Protein AF-A0A9E5THR1-F1 (afdb_monomer_lite)

Sequence (327 aa):
MTSGEVQVEAHRPGDSAEHRPVVKRQPVLLEEDQRAPQLGRFAASRIYQADPVARFLFETLKLSPLTLALATIAWSLLYLFILPSVLACLRSSGAFLGSLDDWHAQVLLLMLFPITCAFYLWQPKAIASVYDAILAGRMSPDVGRLYRRGLWWHLSLLFGLAIIVFDVPKMVAGYGSWWMAHNWLTIAGREASLSLAFYMVSMMAWRQLVATSEWRRLLETSSTRAAVRSVTRYGLSFCFLLALFGLRLSIEGIELPRRSGAFTPDYFVKIGLYVALSLTCFFAPLYGVWRDGTRVSYDWLATLLQLAGIVALPLLGFVLLRVALGM

Radius of gyration: 28.91 Å; chains: 1; bounding box: 57×48×111 Å

pLDDT: mean 79.11, std 16.77, range [40.31, 98.19]

Foldseek 3Di:
DDDDDDDDDDDDDDDDPPPDPPPPPPPPPVVLVVLLVVQLVVQLVLLQVLAPVLVCCCVVVVDALVNQLVVQLVLLCCLLAVVCVVVVQQPADDLAHRSVNPVLSVCCRNPLLSLLSSCLNCVSSLLSVLVCQLCVSDDDPCSSVLSNPNVQLVVLLVQLVVCLVVVVVCLQPARPRYSCNSDPVSVCSVSNSSSVSSSSVSSSLSVLLSSLVVLLVSCLPGPDPSSVVSLVVSLVSVLVSLLSLLVSLLVCVVVCCVRVVDDDPVSVVSVVVSVVSLCSSLVSNCVSVVVVPPCPDPVVVVVSVVSSCSSCVSVCVRVVVCVVVVD

Structure (mmCIF, N/CA/C/O backbone):
data_AF-A0A9E5THR1-F1
#
_entry.id   AF-A0A9E5THR1-F1
#
loop_
_atom_site.group_PDB
_atom_site.id
_atom_site.type_symbol
_atom_site.label_atom_id
_atom_site.label_alt_id
_atom_site.label_comp_id
_atom_site.label_asym_id
_atom_site.label_entity_id
_atom_site.label_seq_id
_atom_site.pdbx_PDB_ins_code
_atom_site.Cartn_x
_atom_site.Cartn_y
_atom_site.Cartn_z
_atom_site.occupancy
_atom_site.B_iso_or_equiv
_atom_site.auth_seq_id
_atom_site.auth_comp_id
_atom_site.auth_asym_id
_atom_site.auth_atom_id
_atom_site.pdbx_PDB_model_num
ATOM 1 N N . MET A 1 1 ? -12.121 -29.280 81.964 1.00 41.81 1 MET A N 1
ATOM 2 C CA . MET A 1 1 ? -10.951 -28.466 81.569 1.00 41.81 1 MET A CA 1
ATOM 3 C C . MET A 1 1 ? -11.227 -27.993 80.151 1.00 41.81 1 MET A C 1
ATOM 5 O O . MET A 1 1 ? -11.288 -28.844 79.285 1.00 41.81 1 MET A O 1
ATOM 9 N N . THR A 1 2 ? -11.565 -26.751 79.834 1.00 40.66 2 THR A N 1
ATOM 10 C CA . THR A 1 2 ? -11.541 -25.456 80.527 1.00 40.66 2 THR A CA 1
ATOM 11 C C . THR A 1 2 ? -12.757 -24.659 80.031 1.00 40.66 2 THR A C 1
ATOM 13 O O . THR A 1 2 ? -13.000 -24.598 78.829 1.00 40.66 2 THR A O 1
ATOM 16 N N . SER A 1 3 ? -13.532 -24.102 80.966 1.00 40.31 3 SER A N 1
ATOM 17 C CA . SER A 1 3 ? -14.633 -23.166 80.706 1.00 40.31 3 SER A CA 1
ATOM 18 C C . SER A 1 3 ? -14.094 -21.841 80.169 1.00 40.31 3 SER A C 1
ATOM 20 O O . SER A 1 3 ? -13.121 -21.322 80.709 1.00 40.31 3 SER A O 1
ATOM 22 N N . GLY A 1 4 ? -14.746 -21.280 79.151 1.00 46.75 4 GLY A N 1
ATOM 23 C CA . GLY A 1 4 ? -14.604 -19.875 78.773 1.00 46.75 4 GLY A CA 1
ATOM 24 C C . GLY A 1 4 ? -15.868 -19.130 79.182 1.00 46.75 4 GLY A C 1
ATOM 25 O O . GLY A 1 4 ? -16.910 -19.308 78.555 1.00 46.75 4 GLY A O 1
ATOM 26 N N . GLU A 1 5 ? -15.785 -18.369 80.271 1.00 47.41 5 GLU A N 1
ATOM 27 C CA . GLU A 1 5 ? -16.858 -17.507 80.764 1.00 47.41 5 GLU A CA 1
ATOM 28 C C . GLU A 1 5 ? -17.135 -16.351 79.801 1.00 47.41 5 GLU A C 1
ATOM 30 O O . GLU A 1 5 ? -16.233 -15.696 79.280 1.00 47.41 5 GLU A O 1
ATOM 35 N N . VAL A 1 6 ? -18.426 -16.100 79.603 1.00 50.66 6 VAL A N 1
ATOM 36 C CA . VAL A 1 6 ? -18.977 -14.941 78.911 1.00 50.66 6 VAL A CA 1
ATOM 37 C C . VAL A 1 6 ? -19.010 -13.779 79.904 1.00 50.66 6 VAL A C 1
ATOM 39 O O . VAL A 1 6 ? -19.783 -13.813 80.859 1.00 50.66 6 VAL A O 1
ATOM 42 N N . GLN A 1 7 ? -18.208 -12.738 79.675 1.00 49.44 7 GLN A N 1
ATOM 43 C CA . GLN A 1 7 ? -18.384 -11.444 80.337 1.00 49.44 7 GLN A CA 1
ATOM 44 C C . GLN A 1 7 ? -19.269 -10.546 79.471 1.00 49.44 7 GLN A C 1
ATOM 46 O O . GLN A 1 7 ? -18.869 -10.088 78.403 1.00 49.44 7 GLN A O 1
ATOM 51 N N . VAL A 1 8 ? -20.495 -10.313 79.944 1.00 52.34 8 VAL A N 1
ATOM 52 C CA . VAL A 1 8 ? -21.386 -9.259 79.452 1.00 52.34 8 VAL A CA 1
ATOM 53 C C . VAL A 1 8 ? -21.115 -8.016 80.289 1.00 52.34 8 VAL A C 1
ATOM 55 O O . VAL A 1 8 ? -21.492 -7.955 81.459 1.00 52.34 8 VAL A O 1
ATOM 58 N N . GLU A 1 9 ? -20.451 -7.030 79.696 1.00 44.84 9 GLU A N 1
ATOM 59 C CA . GLU A 1 9 ? -20.230 -5.731 80.319 1.00 44.84 9 GLU A CA 1
ATOM 60 C C . GLU A 1 9 ? -21.383 -4.791 79.945 1.00 44.84 9 GLU A C 1
ATOM 62 O O . GLU A 1 9 ? -21.567 -4.405 78.790 1.00 44.84 9 GLU A O 1
ATOM 67 N N . ALA A 1 10 ? -22.210 -4.465 80.938 1.00 60.53 10 ALA A N 1
ATOM 68 C CA . ALA A 1 10 ? -23.250 -3.457 80.827 1.00 60.53 10 ALA A CA 1
ATOM 69 C C . ALA A 1 10 ? -22.646 -2.070 81.093 1.00 60.53 10 ALA A C 1
ATOM 71 O O . ALA A 1 10 ? -22.184 -1.795 82.206 1.00 60.53 10 ALA A O 1
ATOM 72 N N . HIS A 1 11 ? -22.704 -1.165 80.110 1.00 45.84 11 HIS A N 1
ATOM 73 C CA . HIS A 1 11 ? -22.490 0.257 80.374 1.00 45.84 11 HIS A CA 1
ATOM 74 C C . HIS A 1 11 ? -23.466 1.195 79.655 1.00 45.84 11 HIS A C 1
ATOM 76 O O . HIS A 1 11 ? -24.015 0.897 78.599 1.00 45.84 11 HIS A O 1
ATOM 82 N N . ARG A 1 12 ? -23.718 2.294 80.370 1.00 46.16 12 ARG A N 1
ATOM 83 C CA . ARG A 1 12 ? -24.865 3.213 80.376 1.00 46.16 12 ARG A CA 1
ATOM 84 C C . ARG A 1 12 ? -25.108 4.022 79.092 1.00 46.16 12 ARG A C 1
ATOM 86 O O . ARG A 1 12 ? -24.177 4.241 78.322 1.00 46.16 12 ARG A O 1
ATOM 93 N N . PRO A 1 13 ? -26.332 4.576 78.943 1.00 55.53 13 PRO A N 1
ATOM 94 C CA . PRO A 1 13 ? -26.641 5.574 77.934 1.00 55.53 13 PRO A CA 1
ATOM 95 C C . PRO A 1 13 ? -26.055 6.923 78.365 1.00 55.53 13 PRO A C 1
ATOM 97 O O . PRO A 1 13 ? -26.314 7.405 79.469 1.00 55.53 13 PRO A O 1
ATOM 100 N N . GLY A 1 14 ? -25.252 7.520 77.496 1.00 46.62 14 GLY A N 1
ATOM 101 C CA . GLY A 1 14 ? -24.726 8.865 77.664 1.00 46.62 14 GLY A CA 1
ATOM 102 C C . GLY A 1 14 ? -24.566 9.493 76.293 1.00 46.62 14 GLY A C 1
ATOM 103 O O . GLY A 1 14 ? -23.858 8.948 75.448 1.00 46.62 14 GLY A O 1
ATOM 104 N N . ASP A 1 15 ? -25.274 10.600 76.085 1.00 56.34 15 ASP A N 1
ATOM 105 C CA . ASP A 1 15 ? -25.228 11.461 74.909 1.00 56.34 15 ASP A CA 1
ATOM 106 C C . ASP A 1 15 ? -23.829 11.538 74.294 1.00 56.34 15 ASP A C 1
ATOM 108 O O . ASP A 1 15 ? -22.861 11.951 74.931 1.00 56.34 15 ASP A O 1
ATOM 112 N N . SER A 1 16 ? -23.713 11.135 73.034 1.00 44.91 16 SER A N 1
ATOM 113 C CA . SER A 1 16 ? -22.496 11.309 72.253 1.00 44.91 16 SER A CA 1
ATOM 114 C C . SER A 1 16 ? -22.894 11.615 70.822 1.00 44.91 16 SER A C 1
ATOM 116 O O . SER A 1 16 ? -23.496 10.795 70.130 1.00 44.91 16 SER A O 1
ATOM 118 N N . ALA A 1 17 ? -22.586 12.848 70.426 1.00 53.03 17 ALA A N 1
ATOM 119 C CA . ALA A 1 17 ? -22.749 13.382 69.090 1.00 53.03 17 ALA A CA 1
ATOM 120 C C . ALA A 1 17 ? -22.335 12.360 68.023 1.00 53.03 17 ALA A C 1
ATOM 122 O O . ALA A 1 17 ? -21.281 11.731 68.121 1.00 53.03 17 ALA A O 1
ATOM 123 N N . GLU A 1 18 ? -23.182 12.229 67.004 1.00 45.97 18 GLU A N 1
ATOM 124 C CA . GLU A 1 18 ? -23.050 11.340 65.853 1.00 45.97 18 GLU A CA 1
ATOM 125 C C . GLU A 1 18 ? -21.769 11.673 65.059 1.00 45.97 18 GLU A C 1
ATOM 127 O O . GLU A 1 18 ? -21.782 12.356 64.036 1.00 45.97 18 GLU A O 1
ATOM 132 N N . HIS A 1 19 ? -20.617 11.210 65.545 1.00 51.75 19 HIS A N 1
ATOM 133 C CA . HIS A 1 19 ? -19.344 11.277 64.841 1.00 51.75 19 HIS A CA 1
ATOM 134 C C . HIS A 1 19 ? -19.334 10.154 63.804 1.00 51.75 19 HIS A C 1
ATOM 136 O O . HIS A 1 19 ? -18.755 9.085 64.000 1.00 51.75 19 HIS A O 1
ATOM 142 N N . ARG A 1 20 ? -20.040 10.376 62.687 1.00 45.56 20 ARG A N 1
ATOM 143 C CA . ARG A 1 20 ? -19.921 9.505 61.516 1.00 45.56 20 ARG A CA 1
ATOM 144 C C . ARG A 1 20 ? -18.453 9.498 61.095 1.00 45.56 20 ARG A C 1
ATOM 146 O O . ARG A 1 20 ? -17.923 10.569 60.790 1.00 45.56 20 ARG A O 1
ATOM 153 N N . PRO A 1 21 ? -17.786 8.333 61.040 1.00 45.53 21 PRO A N 1
ATOM 154 C CA . PRO A 1 21 ? -16.450 8.265 60.489 1.00 45.53 21 PRO A CA 1
ATOM 155 C C . PRO A 1 21 ? -16.534 8.741 59.040 1.00 45.53 21 PRO A C 1
ATOM 157 O O . PRO A 1 21 ? -17.161 8.107 58.189 1.00 45.53 21 PRO A O 1
ATOM 160 N N . VAL A 1 22 ? -15.918 9.890 58.761 1.00 53.16 22 VAL A N 1
ATOM 161 C CA . VAL A 1 22 ? -15.629 10.325 57.398 1.00 53.16 22 VAL A CA 1
ATOM 162 C C . VAL A 1 22 ? -14.611 9.328 56.867 1.00 53.16 22 VAL A C 1
ATOM 164 O O . VAL A 1 22 ? -13.401 9.511 56.988 1.00 53.16 22 VAL A O 1
ATOM 167 N N . VAL A 1 23 ? -15.109 8.222 56.314 1.00 51.94 23 VAL A N 1
ATOM 168 C CA . VAL A 1 23 ? -14.324 7.330 55.474 1.00 51.94 23 VAL A CA 1
ATOM 169 C C . VAL A 1 23 ? -13.889 8.195 54.302 1.00 51.94 23 VAL A C 1
ATOM 171 O O . VAL A 1 23 ? -14.657 8.432 53.368 1.00 51.94 23 VAL A O 1
ATOM 174 N N . LYS A 1 24 ? -12.670 8.737 54.388 1.00 44.22 24 LYS A N 1
ATOM 175 C CA . LYS A 1 24 ? -11.977 9.345 53.257 1.00 44.22 24 LYS A CA 1
ATOM 176 C C . LYS A 1 24 ? -11.916 8.264 52.186 1.00 44.22 24 LYS A C 1
ATOM 178 O O . LYS A 1 24 ? -11.030 7.415 52.213 1.00 44.22 24 LYS A O 1
ATOM 183 N N . ARG A 1 25 ? -12.887 8.267 51.268 1.00 49.75 25 ARG A N 1
ATOM 184 C CA . ARG A 1 25 ? -12.791 7.544 50.005 1.00 49.75 25 ARG A CA 1
ATOM 185 C C . ARG A 1 25 ? -11.555 8.109 49.326 1.00 49.75 25 ARG A C 1
ATOM 187 O O . ARG A 1 25 ? -11.602 9.202 48.768 1.00 49.75 25 ARG A O 1
ATOM 194 N N . GLN A 1 26 ? -10.434 7.405 49.461 1.00 46.94 26 GLN A N 1
ATOM 195 C CA . GLN A 1 26 ? -9.281 7.646 48.614 1.00 46.94 26 GLN A CA 1
ATOM 196 C C . GLN A 1 26 ? -9.796 7.594 47.173 1.00 46.94 26 GLN A C 1
ATOM 198 O O . GLN A 1 26 ? -10.477 6.628 46.815 1.00 46.94 26 GLN A O 1
ATOM 203 N N . PRO A 1 27 ? -9.574 8.643 46.371 1.00 50.41 27 PRO A N 1
ATOM 204 C CA . PRO A 1 27 ? -10.020 8.642 44.995 1.00 50.41 27 PRO A CA 1
ATOM 205 C C . PRO A 1 27 ? -9.296 7.505 44.268 1.00 50.41 27 PRO A C 1
ATOM 207 O O . PRO A 1 27 ? -8.095 7.579 44.020 1.00 50.41 27 PRO A O 1
ATOM 210 N N . VAL A 1 28 ? -10.042 6.454 43.917 1.00 55.09 28 VAL A N 1
ATOM 211 C CA . VAL A 1 28 ? -9.631 5.329 43.052 1.00 55.09 28 VAL A CA 1
ATOM 212 C C . VAL A 1 28 ? -9.505 5.818 41.595 1.00 55.09 28 VAL A C 1
ATOM 214 O O . VAL A 1 28 ? -9.981 5.195 40.661 1.00 55.09 28 VAL A O 1
ATOM 217 N N . LEU A 1 29 ? -8.919 6.999 41.394 1.00 50.81 29 LEU A N 1
ATOM 218 C CA . LEU A 1 29 ? -8.757 7.654 40.094 1.00 50.81 29 LEU A CA 1
ATOM 219 C C . LEU A 1 29 ? -7.328 7.526 39.551 1.00 50.81 29 LEU A C 1
ATOM 221 O O . LEU A 1 29 ? -7.088 7.866 38.401 1.00 50.81 29 LEU A O 1
ATOM 225 N N . LEU A 1 30 ? -6.377 7.016 40.345 1.00 48.62 30 LEU A N 1
ATOM 226 C CA . LEU A 1 30 ? -4.970 6.905 39.934 1.00 48.62 30 LEU A CA 1
ATOM 227 C C . LEU A 1 30 ? -4.589 5.552 39.307 1.00 48.62 30 LEU A C 1
ATOM 229 O O . LEU A 1 30 ? -3.578 5.482 38.614 1.00 48.62 30 LEU A O 1
ATOM 233 N N . GLU A 1 31 ? -5.380 4.487 39.483 1.00 52.16 31 GLU A N 1
ATOM 234 C CA . GLU A 1 31 ? -5.102 3.191 38.831 1.00 52.16 31 GLU A CA 1
ATOM 235 C C . GLU A 1 31 ? -5.690 3.070 37.416 1.00 52.16 31 GLU A C 1
ATOM 237 O O . GLU A 1 31 ? -5.206 2.268 36.614 1.00 52.16 31 GLU A O 1
ATOM 242 N N . GLU A 1 32 ? -6.724 3.846 37.084 1.00 51.22 32 GLU A N 1
ATOM 243 C CA . GLU A 1 32 ? -7.418 3.727 35.796 1.00 51.22 32 GLU A CA 1
ATOM 244 C C . GLU A 1 32 ? -6.567 4.288 34.638 1.00 51.22 32 GLU A C 1
ATOM 246 O O . GLU A 1 32 ? -6.516 3.700 33.554 1.00 51.22 32 GLU A O 1
ATOM 251 N N . ASP A 1 33 ? -5.784 5.338 34.905 1.00 51.66 33 ASP A N 1
ATOM 252 C CA . ASP A 1 33 ? -4.951 6.020 33.904 1.00 51.66 33 ASP A CA 1
ATOM 253 C C . ASP A 1 33 ? -3.697 5.207 33.503 1.00 51.66 33 ASP A C 1
ATOM 255 O O . ASP A 1 33 ? -3.196 5.305 32.383 1.00 51.66 33 ASP A O 1
ATOM 259 N N . GLN A 1 34 ? -3.215 4.305 34.372 1.00 54.19 34 GLN A N 1
ATOM 260 C CA . GLN A 1 34 ? -2.078 3.422 34.056 1.00 54.19 34 GLN A CA 1
ATOM 261 C C . GLN A 1 34 ? -2.473 2.140 33.302 1.00 54.19 34 GLN A C 1
ATOM 263 O O . GLN A 1 34 ? -1.624 1.533 32.640 1.00 54.19 34 GLN A O 1
ATOM 268 N N . ARG A 1 35 ? -3.746 1.720 33.355 1.00 56.03 35 ARG A N 1
ATOM 269 C CA . ARG A 1 35 ? -4.229 0.500 32.675 1.00 56.03 35 ARG A CA 1
ATOM 270 C C . ARG A 1 35 ? -4.558 0.733 31.200 1.00 56.03 35 ARG A C 1
ATOM 272 O O . ARG A 1 35 ? -4.256 -0.127 30.372 1.00 56.03 35 ARG A O 1
ATOM 279 N N . ALA A 1 36 ? -5.090 1.903 30.846 1.00 54.75 36 ALA A N 1
ATOM 280 C CA . ALA A 1 36 ? -5.416 2.268 29.465 1.00 54.75 36 ALA A CA 1
ATOM 281 C C . ALA A 1 36 ? -4.246 2.109 28.455 1.00 54.75 36 ALA A C 1
ATOM 283 O O . ALA A 1 36 ? -4.451 1.481 27.413 1.00 54.75 36 ALA A O 1
ATOM 284 N N . PRO A 1 37 ? -3.001 2.560 28.731 1.00 56.69 37 PRO A N 1
ATOM 285 C CA . PRO A 1 37 ? -1.892 2.416 27.780 1.00 56.69 37 PRO A CA 1
ATOM 286 C C . PRO A 1 37 ? -1.416 0.968 27.568 1.00 56.69 37 PRO A C 1
ATOM 288 O O . PRO A 1 37 ? -0.709 0.692 26.594 1.00 56.69 37 PRO A O 1
ATOM 291 N N . GLN A 1 38 ? -1.779 0.028 28.446 1.00 62.47 38 GLN A N 1
ATOM 292 C CA . GLN A 1 38 ? -1.384 -1.378 28.314 1.00 62.47 38 GLN A CA 1
ATOM 293 C C . GLN A 1 38 ? -2.290 -2.152 27.344 1.00 62.47 38 GLN A C 1
ATOM 295 O O . GLN A 1 38 ? -1.829 -3.076 26.670 1.00 62.47 38 GLN A O 1
ATOM 300 N N . LEU A 1 39 ? -3.553 -1.741 27.205 1.00 63.03 39 LEU A N 1
ATOM 301 C CA . LEU A 1 39 ? -4.553 -2.448 26.401 1.00 63.03 39 LEU A CA 1
ATOM 302 C C . LEU A 1 39 ? -4.349 -2.265 24.895 1.00 63.03 39 LEU A C 1
ATOM 304 O O . LEU A 1 39 ? -4.309 -3.257 24.160 1.00 63.03 39 LEU A O 1
ATOM 308 N N . GLY A 1 40 ? -4.074 -1.038 24.451 1.00 65.44 40 GLY A N 1
ATOM 309 C CA . GLY A 1 40 ? -3.749 -0.760 23.050 1.00 65.44 40 GLY A CA 1
ATOM 310 C C . GLY A 1 40 ? -2.499 -1.481 22.567 1.00 65.44 40 GLY A C 1
ATOM 311 O O . GLY A 1 40 ? -2.447 -2.000 21.449 1.00 65.44 40 GLY A O 1
ATOM 312 N N . ARG A 1 41 ? -1.490 -1.596 23.440 1.00 73.19 41 ARG A N 1
ATOM 313 C CA . ARG A 1 41 ? -0.264 -2.354 23.148 1.00 73.19 41 ARG A CA 1
ATOM 314 C C . ARG A 1 41 ? -0.556 -3.837 22.949 1.00 73.19 41 ARG A C 1
ATOM 316 O O . ARG A 1 41 ? 0.009 -4.451 22.044 1.00 73.19 41 ARG A O 1
ATOM 323 N N . PHE A 1 42 ? -1.458 -4.399 23.748 1.00 76.12 42 PHE A N 1
ATOM 324 C CA . PHE A 1 42 ? -1.852 -5.796 23.632 1.00 76.12 42 PHE A CA 1
ATOM 325 C C . PHE A 1 42 ? -2.631 -6.079 22.342 1.00 76.12 42 PHE A C 1
ATOM 327 O O . PHE A 1 42 ? -2.322 -7.040 21.633 1.00 76.12 42 PHE A O 1
ATOM 334 N N . ALA A 1 43 ? -3.605 -5.230 21.999 1.00 78.12 43 ALA A N 1
ATOM 335 C CA . ALA A 1 43 ? -4.361 -5.358 20.755 1.00 78.12 43 ALA A CA 1
ATOM 336 C C . ALA A 1 43 ? -3.446 -5.227 19.525 1.00 78.12 43 ALA A C 1
ATOM 338 O O . ALA A 1 43 ? -3.480 -6.086 18.642 1.00 78.12 43 ALA A O 1
ATOM 339 N N . ALA A 1 44 ? -2.560 -4.224 19.507 1.00 84.31 44 ALA A N 1
ATOM 340 C CA . ALA A 1 44 ? -1.592 -4.039 18.429 1.00 84.31 44 ALA A CA 1
ATOM 341 C C . ALA A 1 44 ? -0.665 -5.256 18.278 1.00 84.31 44 ALA A C 1
ATOM 343 O O . ALA A 1 44 ? -0.491 -5.755 17.168 1.00 84.31 44 ALA A O 1
ATOM 344 N N . SER A 1 45 ? -0.118 -5.776 19.385 1.00 86.62 45 SER A N 1
ATOM 345 C CA . SER A 1 45 ? 0.740 -6.970 19.374 1.00 86.62 45 SER A CA 1
ATOM 346 C C . SER A 1 45 ? 0.028 -8.180 18.766 1.00 86.62 45 SER A C 1
ATOM 348 O O . SER A 1 45 ? 0.595 -8.859 17.913 1.00 86.62 45 SER A O 1
ATOM 350 N N . ARG A 1 46 ? -1.248 -8.413 19.101 1.00 86.12 46 ARG A N 1
ATOM 351 C CA . ARG A 1 46 ? -2.019 -9.511 18.496 1.00 86.12 46 ARG A CA 1
ATOM 352 C C . ARG A 1 46 ? -2.249 -9.332 16.994 1.00 86.12 46 ARG A C 1
ATOM 354 O O . ARG A 1 46 ? -2.199 -10.321 16.267 1.00 86.12 46 ARG A O 1
ATOM 361 N N . ILE A 1 47 ? -2.478 -8.104 16.526 1.00 89.38 47 ILE A N 1
ATOM 362 C CA . ILE A 1 47 ? -2.624 -7.817 15.089 1.00 89.38 47 ILE A CA 1
ATOM 363 C C . ILE A 1 47 ? -1.289 -8.034 14.355 1.00 89.38 47 ILE A C 1
ATOM 365 O O . ILE A 1 47 ? -1.295 -8.577 13.251 1.00 89.38 47 ILE A O 1
ATOM 369 N N . TYR A 1 48 ? -0.147 -7.680 14.961 1.00 90.19 48 TYR A N 1
ATOM 370 C CA . TYR A 1 48 ? 1.177 -8.001 14.407 1.00 90.19 48 TYR A CA 1
ATOM 371 C C . TYR A 1 48 ? 1.429 -9.510 14.355 1.00 90.19 48 TYR A C 1
ATOM 373 O O . TYR A 1 48 ? 1.880 -10.011 13.334 1.00 90.19 48 TYR A O 1
ATOM 381 N N . GLN A 1 49 ? 1.093 -10.255 15.411 1.00 88.44 49 GLN A N 1
ATOM 382 C CA . GLN A 1 49 ? 1.321 -11.705 15.478 1.00 88.44 49 GLN A CA 1
ATOM 383 C C . GLN A 1 49 ? 0.560 -12.511 14.419 1.00 88.44 49 GLN A C 1
ATOM 385 O O . GLN A 1 49 ? 0.967 -13.625 14.096 1.00 88.44 49 GLN A O 1
ATOM 390 N N . ALA A 1 50 ? -0.543 -11.976 13.893 1.00 89.56 50 ALA A N 1
ATOM 391 C CA . ALA A 1 50 ? -1.310 -12.603 12.820 1.00 89.56 50 ALA A CA 1
ATOM 392 C C . ALA A 1 50 ? -0.606 -12.569 11.451 1.00 89.56 50 ALA A C 1
ATOM 394 O O . ALA A 1 50 ? -1.014 -13.281 10.533 1.00 89.56 50 ALA A O 1
ATOM 395 N N . ASP A 1 51 ? 0.427 -11.740 11.310 1.00 94.19 51 ASP A N 1
ATOM 396 C CA . ASP A 1 51 ? 1.140 -11.490 10.067 1.00 94.19 51 ASP A CA 1
ATOM 397 C C . ASP A 1 51 ? 2.635 -11.788 10.263 1.00 94.19 51 ASP A C 1
ATOM 399 O O . ASP A 1 51 ? 3.323 -11.045 10.968 1.00 94.19 51 ASP A O 1
ATOM 403 N N . PRO A 1 52 ? 3.169 -12.861 9.656 1.00 94.75 52 PRO A N 1
ATOM 404 C CA . PRO A 1 52 ? 4.556 -13.255 9.869 1.00 94.75 52 PRO A CA 1
ATOM 405 C C . PRO A 1 52 ? 5.553 -12.188 9.403 1.00 94.75 52 PRO A C 1
ATOM 407 O O . PRO A 1 52 ? 6.586 -12.016 10.050 1.00 94.75 52 PRO A O 1
ATOM 410 N N . VAL A 1 53 ? 5.244 -11.445 8.334 1.00 96.25 53 VAL A N 1
ATOM 411 C CA . VAL A 1 53 ? 6.122 -10.398 7.801 1.00 96.25 53 VAL A CA 1
ATOM 412 C C . VAL A 1 53 ? 6.087 -9.188 8.723 1.00 96.25 53 VAL A C 1
ATOM 414 O O . VAL A 1 53 ? 7.138 -8.708 9.137 1.00 96.25 53 VAL A O 1
ATOM 417 N N . ALA A 1 54 ? 4.903 -8.708 9.111 1.00 95.69 54 ALA A N 1
ATOM 418 C CA . ALA A 1 54 ? 4.806 -7.578 10.037 1.00 95.69 54 ALA A CA 1
ATOM 419 C C . ALA A 1 54 ? 5.435 -7.913 11.399 1.00 95.69 54 ALA A C 1
ATOM 421 O O . ALA A 1 54 ? 6.140 -7.078 11.963 1.00 95.69 54 ALA A O 1
ATOM 422 N N . ARG A 1 55 ? 5.235 -9.142 11.896 1.00 94.94 55 ARG A N 1
ATOM 423 C CA . ARG A 1 55 ? 5.879 -9.649 13.113 1.00 94.94 55 ARG A CA 1
ATOM 424 C C . ARG A 1 55 ? 7.396 -9.630 12.988 1.00 94.94 55 ARG A C 1
ATOM 426 O O . ARG A 1 55 ? 8.059 -9.109 13.873 1.00 94.94 55 ARG A O 1
ATOM 433 N N . PHE A 1 56 ? 7.948 -10.149 11.894 1.00 96.94 56 PHE A N 1
ATOM 434 C CA . PHE A 1 56 ? 9.393 -10.146 11.665 1.00 96.94 56 PHE A CA 1
ATOM 435 C C . PHE A 1 56 ? 9.966 -8.719 11.630 1.00 96.94 56 PHE A C 1
ATOM 437 O O . PHE A 1 56 ? 10.926 -8.410 12.335 1.00 96.94 56 PHE A O 1
ATOM 444 N N . LEU A 1 57 ? 9.336 -7.812 10.877 1.00 96.56 57 LEU A N 1
ATOM 445 C CA . LEU A 1 57 ? 9.782 -6.418 10.779 1.00 96.56 57 LEU A CA 1
ATOM 446 C C . LEU A 1 57 ? 9.701 -5.684 12.130 1.00 96.56 57 LEU A C 1
ATOM 448 O O . LEU A 1 57 ? 10.585 -4.892 12.459 1.00 96.56 57 LEU A O 1
ATOM 452 N N . PHE A 1 58 ? 8.655 -5.943 12.917 1.00 94.50 58 PHE A N 1
ATOM 453 C CA . PHE A 1 58 ? 8.412 -5.247 14.179 1.00 94.50 58 PHE A CA 1
ATOM 454 C C . PHE A 1 58 ? 9.163 -5.849 15.374 1.00 94.50 58 PHE A C 1
ATOM 456 O O . PHE A 1 58 ? 9.752 -5.110 16.155 1.00 94.50 58 PHE A O 1
ATOM 463 N N . GLU A 1 59 ? 9.139 -7.169 15.548 1.00 93.88 59 GLU A N 1
ATOM 464 C CA . GLU A 1 59 ? 9.718 -7.842 16.718 1.00 93.88 59 GLU A CA 1
ATOM 465 C C . GLU A 1 59 ? 11.199 -8.170 16.509 1.00 93.88 59 GLU A C 1
ATOM 467 O O . GLU A 1 59 ? 12.009 -7.942 17.407 1.00 93.88 59 GLU A O 1
ATOM 472 N N . THR A 1 60 ? 11.568 -8.671 15.324 1.00 95.06 60 THR A N 1
ATOM 473 C CA . THR A 1 60 ? 12.947 -9.091 15.032 1.00 95.06 60 THR A CA 1
ATOM 474 C C . THR A 1 60 ? 13.811 -7.907 14.622 1.00 95.06 60 THR A C 1
ATOM 476 O O . THR A 1 60 ? 14.861 -7.679 15.217 1.00 95.06 60 THR A O 1
ATOM 479 N N . LEU A 1 61 ? 13.359 -7.121 13.640 1.00 96.31 61 LEU A N 1
ATOM 480 C CA . LEU A 1 61 ? 14.129 -5.979 13.136 1.00 96.31 61 LEU A CA 1
ATOM 481 C C . LEU A 1 61 ? 13.875 -4.677 13.908 1.00 96.31 61 LEU A C 1
ATOM 483 O O . LEU A 1 61 ? 14.591 -3.700 13.698 1.00 96.31 61 LEU A O 1
ATOM 487 N N . LYS A 1 62 ? 12.873 -4.649 14.800 1.00 96.12 62 LYS A N 1
ATOM 488 C CA . LYS A 1 62 ? 12.504 -3.471 15.610 1.00 96.12 62 LYS A CA 1
ATOM 489 C C . LYS A 1 62 ? 12.287 -2.208 14.775 1.00 96.12 62 LYS A C 1
ATOM 491 O O . LYS A 1 62 ? 12.545 -1.094 15.235 1.00 96.12 62 LYS A O 1
ATOM 496 N N . LEU A 1 63 ? 11.805 -2.368 13.543 1.00 96.94 63 LEU A N 1
ATOM 497 C CA . LEU A 1 63 ? 11.602 -1.240 12.648 1.00 96.94 63 LEU A CA 1
ATOM 498 C C . LEU A 1 63 ? 10.400 -0.416 13.109 1.00 96.94 63 LEU A C 1
ATOM 500 O O . LEU A 1 63 ? 9.340 -0.938 13.461 1.00 96.94 63 LEU A O 1
ATOM 504 N N . SER A 1 64 ? 10.564 0.903 13.081 1.00 96.94 64 SER A N 1
ATOM 505 C CA . SER A 1 64 ? 9.436 1.827 13.143 1.00 96.94 64 SER A CA 1
ATOM 506 C C . SER A 1 64 ? 8.863 2.044 11.733 1.00 96.94 64 SER A C 1
ATOM 508 O O . SER A 1 64 ? 9.585 1.838 10.754 1.00 96.94 64 SER A O 1
ATOM 510 N N . PRO A 1 65 ? 7.601 2.497 11.589 1.00 97.50 65 PRO A N 1
ATOM 511 C CA . PRO A 1 65 ? 7.038 2.853 10.284 1.00 97.50 65 PRO A CA 1
ATOM 512 C C . PRO A 1 65 ? 7.920 3.820 9.488 1.00 97.50 65 PRO A C 1
ATOM 514 O O . PRO A 1 65 ? 8.132 3.624 8.296 1.00 97.50 65 PRO A O 1
ATOM 517 N N . LEU A 1 66 ? 8.488 4.823 10.166 1.00 97.44 66 LEU A N 1
ATOM 518 C CA . LEU A 1 66 ? 9.389 5.796 9.554 1.00 97.44 66 LEU A CA 1
ATOM 519 C C . LEU A 1 66 ? 10.709 5.147 9.123 1.00 97.44 66 LEU A C 1
ATOM 521 O O . LEU A 1 66 ? 11.167 5.375 8.009 1.00 97.44 66 LEU A O 1
ATOM 525 N N . THR A 1 67 ? 11.306 4.311 9.976 1.00 97.81 67 THR A N 1
ATOM 526 C CA . THR A 1 67 ? 12.555 3.602 9.652 1.00 97.81 67 THR A CA 1
ATOM 527 C C . THR A 1 67 ? 12.370 2.681 8.450 1.00 97.81 67 THR A C 1
ATOM 529 O O . THR A 1 67 ? 13.230 2.645 7.576 1.00 97.81 67 THR A O 1
ATOM 532 N N . LEU A 1 68 ? 11.239 1.973 8.372 1.00 97.81 68 LEU A N 1
ATOM 533 C CA . LEU A 1 68 ? 10.914 1.132 7.225 1.00 97.81 68 LEU A CA 1
ATOM 534 C C . LEU A 1 68 ? 10.738 1.973 5.951 1.00 97.81 68 LEU A C 1
ATOM 536 O O . LEU A 1 68 ? 11.299 1.611 4.922 1.00 97.81 68 LEU A O 1
ATOM 540 N N . ALA A 1 69 ? 10.047 3.117 6.032 1.00 97.81 69 ALA A N 1
ATOM 541 C CA . ALA A 1 69 ? 9.915 4.052 4.912 1.00 97.81 69 ALA A CA 1
ATOM 542 C C . ALA A 1 69 ? 11.290 4.502 4.390 1.00 97.81 69 ALA A C 1
ATOM 544 O O . ALA A 1 69 ? 11.577 4.392 3.199 1.00 97.81 69 ALA A O 1
ATOM 545 N N . LEU A 1 70 ? 12.172 4.944 5.289 1.00 98.19 70 LEU A N 1
ATOM 546 C CA . LEU A 1 70 ? 13.524 5.386 4.944 1.00 98.19 70 LEU A CA 1
ATOM 547 C C . LEU A 1 70 ? 14.362 4.255 4.340 1.00 98.19 70 LEU A C 1
ATOM 549 O O . LEU A 1 70 ? 15.041 4.474 3.340 1.00 98.19 70 LEU A O 1
ATOM 553 N N . ALA A 1 71 ? 14.273 3.038 4.885 1.00 97.81 71 ALA A N 1
ATOM 554 C CA . ALA A 1 71 ? 14.948 1.869 4.326 1.00 97.81 71 ALA A CA 1
ATOM 555 C C . ALA A 1 71 ? 14.465 1.565 2.898 1.00 97.81 71 ALA A C 1
ATOM 557 O O . ALA A 1 71 ? 15.271 1.293 2.011 1.00 97.81 71 ALA A O 1
ATOM 558 N N . THR A 1 72 ? 13.160 1.675 2.644 1.00 97.62 72 THR A N 1
ATOM 559 C CA . THR A 1 72 ? 12.598 1.476 1.301 1.00 97.62 72 THR A CA 1
ATOM 560 C C . THR A 1 72 ? 12.917 2.616 0.336 1.00 97.62 72 THR A C 1
ATOM 562 O O . THR A 1 72 ? 13.089 2.354 -0.851 1.00 97.62 72 THR A O 1
ATOM 565 N N . ILE A 1 73 ? 13.071 3.858 0.814 1.00 98.12 73 ILE A N 1
ATOM 566 C CA . ILE A 1 73 ? 13.599 4.967 0.004 1.00 98.12 73 ILE A CA 1
ATOM 567 C C . ILE A 1 73 ? 15.049 4.673 -0.373 1.00 98.12 73 ILE A C 1
ATOM 569 O O . ILE A 1 73 ? 15.395 4.762 -1.545 1.00 98.12 73 ILE A O 1
ATOM 573 N N . ALA A 1 74 ? 15.885 4.264 0.584 1.00 98.06 74 ALA A N 1
ATOM 574 C CA . ALA A 1 74 ? 17.280 3.917 0.322 1.00 98.06 74 ALA A CA 1
ATOM 575 C C . ALA A 1 74 ? 17.403 2.779 -0.706 1.00 98.06 74 ALA A C 1
ATOM 577 O O . ALA A 1 74 ? 18.168 2.896 -1.662 1.00 98.06 74 ALA A O 1
ATOM 578 N N . TRP A 1 75 ? 16.594 1.723 -0.563 1.00 97.06 75 TRP A N 1
ATOM 579 C CA . TRP A 1 75 ? 16.480 0.658 -1.564 1.00 97.06 75 TRP A CA 1
ATOM 580 C C . TRP A 1 75 ? 16.079 1.203 -2.937 1.00 97.06 75 TRP A C 1
ATOM 582 O O . TRP A 1 75 ? 16.698 0.866 -3.941 1.00 97.06 75 TRP A O 1
ATOM 592 N N . SER A 1 76 ? 15.086 2.087 -2.985 1.00 96.94 76 SER A N 1
ATOM 593 C CA . SER A 1 76 ? 14.582 2.658 -4.234 1.00 96.94 76 SER A CA 1
ATOM 594 C C . SER A 1 76 ? 15.609 3.548 -4.924 1.00 96.94 76 SER A C 1
ATOM 596 O O . SER A 1 76 ? 15.744 3.477 -6.139 1.00 96.94 76 SER A O 1
ATOM 598 N N . LEU A 1 77 ? 16.388 4.329 -4.170 1.00 97.44 77 LEU A N 1
ATOM 599 C CA . LEU A 1 77 ? 17.501 5.115 -4.708 1.00 97.44 77 LEU A CA 1
ATOM 600 C C . LEU A 1 77 ? 18.587 4.211 -5.302 1.00 97.44 77 LEU A C 1
ATOM 602 O O . LEU A 1 77 ? 19.086 4.470 -6.399 1.00 97.44 77 LEU A O 1
ATOM 606 N N . LEU A 1 78 ? 18.927 3.130 -4.599 1.00 96.38 78 LEU A N 1
ATOM 607 C CA . LEU A 1 78 ? 19.889 2.146 -5.082 1.00 96.38 78 LEU A CA 1
ATOM 608 C C . LEU A 1 78 ? 19.390 1.467 -6.360 1.00 96.38 78 LEU A C 1
ATOM 610 O O . LEU A 1 78 ? 20.134 1.363 -7.332 1.00 96.38 78 LEU A O 1
ATOM 614 N N . TYR A 1 79 ? 18.126 1.057 -6.374 1.00 95.81 79 TYR A N 1
ATOM 615 C CA . TYR A 1 79 ? 17.518 0.342 -7.486 1.00 95.81 79 TYR A CA 1
ATOM 616 C C . TYR A 1 79 ? 17.283 1.229 -8.720 1.00 95.81 79 TYR A C 1
ATOM 618 O O . TYR A 1 79 ? 17.495 0.771 -9.836 1.00 95.81 79 TYR A O 1
ATOM 626 N N . LEU A 1 80 ? 16.881 2.492 -8.541 1.00 95.56 80 LEU A N 1
ATOM 627 C CA . LEU A 1 80 ? 16.596 3.422 -9.640 1.00 95.56 80 LEU A CA 1
ATOM 628 C C . LEU A 1 80 ? 17.839 4.121 -10.191 1.00 95.56 80 LEU A C 1
ATOM 630 O O . LEU A 1 80 ? 17.895 4.396 -11.385 1.00 95.56 80 LEU A O 1
ATOM 634 N N . PHE A 1 81 ? 18.819 4.459 -9.354 1.00 96.06 81 PHE A N 1
ATOM 635 C CA . PHE A 1 81 ? 19.916 5.331 -9.785 1.00 96.06 81 PHE A CA 1
ATOM 636 C C . PHE A 1 81 ? 21.262 4.620 -9.783 1.00 96.06 81 PHE A C 1
ATOM 638 O O . PHE A 1 81 ? 21.986 4.682 -10.773 1.00 96.06 81 PHE A O 1
ATOM 645 N N . ILE A 1 82 ? 21.599 3.913 -8.703 1.00 96.12 82 ILE A N 1
ATOM 646 C CA . ILE A 1 82 ? 22.924 3.292 -8.568 1.00 96.12 82 ILE A CA 1
ATOM 647 C C . ILE A 1 82 ? 23.039 2.086 -9.500 1.00 96.12 82 ILE A C 1
ATOM 649 O O . ILE A 1 82 ? 23.964 2.017 -10.308 1.00 96.12 82 ILE A O 1
ATOM 653 N N . LEU A 1 83 ? 22.083 1.160 -9.423 1.00 94.62 83 LEU A N 1
ATOM 654 C CA . LEU A 1 83 ? 22.112 -0.068 -10.208 1.00 94.62 83 LEU A CA 1
ATOM 655 C C . LEU A 1 83 ? 22.078 0.225 -11.725 1.00 94.62 83 LEU A C 1
ATOM 657 O O . LEU A 1 83 ? 22.967 -0.262 -12.424 1.00 94.62 83 LEU A O 1
ATOM 661 N N . PRO A 1 84 ? 21.186 1.089 -12.255 1.00 94.38 84 PRO A N 1
ATOM 662 C CA . PRO A 1 84 ? 21.174 1.411 -13.684 1.00 94.38 84 PRO A CA 1
ATOM 663 C C . PRO A 1 84 ? 22.392 2.224 -14.135 1.00 94.38 84 PRO A C 1
ATOM 665 O O . PRO A 1 84 ? 22.783 2.130 -15.295 1.00 94.38 84 PRO A O 1
ATOM 668 N N . SER A 1 85 ? 23.023 2.995 -13.239 1.00 95.06 85 SER A N 1
ATOM 669 C CA . SER A 1 85 ? 24.290 3.682 -13.530 1.00 95.06 85 SER A CA 1
ATOM 670 C C . SER A 1 85 ? 25.419 2.684 -13.795 1.00 95.06 85 SER A C 1
ATOM 672 O O . SER A 1 85 ? 26.090 2.772 -14.821 1.00 95.06 85 SER A O 1
ATOM 674 N N . VAL A 1 86 ? 25.572 1.679 -12.925 1.00 95.00 86 VAL A N 1
ATOM 675 C CA . VAL A 1 86 ? 26.592 0.622 -13.074 1.00 95.00 86 VAL A CA 1
ATOM 676 C C . VAL A 1 86 ? 26.369 -0.209 -14.341 1.00 95.00 86 VAL A C 1
ATOM 678 O O . VAL A 1 86 ? 27.323 -0.662 -14.965 1.00 95.00 86 VAL A O 1
ATOM 681 N N . LEU A 1 87 ? 25.112 -0.384 -14.740 1.00 92.31 87 LEU A N 1
ATOM 682 C CA . LEU A 1 87 ? 24.709 -1.192 -15.891 1.00 92.31 87 LEU A CA 1
ATOM 683 C C . LEU A 1 87 ? 24.561 -0.386 -17.193 1.00 92.31 87 LEU A C 1
ATOM 685 O O . LEU A 1 87 ? 24.032 -0.907 -18.170 1.00 92.31 87 LEU A O 1
ATOM 689 N N . ALA A 1 88 ? 24.981 0.884 -17.204 1.00 93.00 88 ALA A N 1
ATOM 690 C CA . ALA A 1 88 ? 24.878 1.784 -18.355 1.00 93.00 88 ALA A CA 1
ATOM 691 C C . ALA A 1 88 ? 23.452 1.934 -18.937 1.00 93.00 88 ALA A C 1
ATOM 693 O O . ALA A 1 88 ? 23.279 2.252 -20.111 1.00 93.00 88 ALA A O 1
ATOM 694 N N . CYS A 1 89 ? 22.422 1.766 -18.105 1.00 93.38 89 CYS A N 1
ATOM 695 C CA . CYS A 1 89 ? 21.008 1.908 -18.463 1.00 93.38 89 CYS A CA 1
ATOM 696 C C . CYS A 1 89 ? 20.290 3.023 -17.682 1.00 93.38 89 CYS A C 1
ATOM 698 O O . CYS A 1 89 ? 19.063 3.053 -17.565 1.00 93.38 89 CYS A O 1
ATOM 700 N N . LEU A 1 90 ? 21.063 3.978 -17.155 1.00 94.62 90 LEU A N 1
ATOM 701 C CA . LEU A 1 90 ? 20.542 5.132 -16.426 1.00 94.62 90 LEU A CA 1
ATOM 702 C C . LEU A 1 90 ? 19.782 6.116 -17.331 1.00 94.62 90 LEU A C 1
ATOM 704 O O . LEU A 1 90 ? 18.743 6.627 -16.926 1.00 94.62 90 LEU A O 1
ATOM 708 N N . ARG A 1 91 ? 20.287 6.379 -18.541 1.00 95.31 91 ARG A N 1
ATOM 709 C CA . ARG A 1 91 ? 19.669 7.271 -19.539 1.00 95.31 91 ARG A CA 1
ATOM 710 C C . ARG A 1 91 ? 19.135 6.467 -20.715 1.00 95.31 91 ARG A C 1
ATOM 712 O O . ARG A 1 91 ? 19.690 5.416 -21.031 1.00 95.31 91 ARG A O 1
ATOM 719 N N . SER A 1 92 ? 18.089 6.970 -21.361 1.00 93.19 92 SER A N 1
ATOM 720 C CA . SER A 1 92 ? 17.553 6.343 -22.569 1.00 93.19 92 SER A CA 1
ATOM 721 C C . SER A 1 92 ? 18.544 6.389 -23.729 1.00 93.19 92 SER A C 1
ATOM 723 O O . SER A 1 92 ? 19.300 7.352 -23.887 1.00 93.19 92 SER A O 1
ATOM 725 N N . SER A 1 93 ? 18.525 5.351 -24.563 1.00 91.19 93 SER A N 1
ATOM 726 C CA . SER A 1 93 ? 19.346 5.251 -25.771 1.00 91.19 93 SER A CA 1
ATOM 727 C C . SER A 1 93 ? 18.558 4.586 -26.907 1.00 91.19 93 SER A C 1
ATOM 729 O O . SER A 1 93 ? 18.185 3.416 -26.858 1.00 91.19 93 SER A O 1
ATOM 731 N N . GLY A 1 94 ? 18.261 5.351 -27.960 1.00 88.00 94 GLY A N 1
ATOM 732 C CA . GLY A 1 94 ? 17.425 4.869 -29.064 1.00 88.00 94 GLY A CA 1
ATOM 733 C C . GLY A 1 94 ? 16.029 4.455 -28.587 1.00 88.00 94 GLY A C 1
ATOM 734 O O . GLY A 1 94 ? 15.318 5.253 -27.985 1.00 88.00 94 GLY A O 1
ATOM 735 N N . ALA A 1 95 ? 15.642 3.205 -28.852 1.00 83.12 95 ALA A N 1
ATOM 736 C CA . ALA A 1 95 ? 14.362 2.647 -28.408 1.00 83.12 95 ALA A CA 1
ATOM 737 C C . ALA A 1 95 ? 14.362 2.192 -26.935 1.00 83.12 95 ALA A C 1
ATOM 739 O O . ALA A 1 95 ? 13.328 1.749 -26.440 1.00 83.12 95 ALA A O 1
ATOM 740 N N . PHE A 1 96 ? 15.506 2.258 -26.249 1.00 86.25 96 PHE A N 1
ATOM 741 C CA . PHE A 1 96 ? 15.654 1.805 -24.873 1.00 86.25 96 PHE A CA 1
ATOM 742 C C . PHE A 1 96 ? 15.317 2.918 -23.874 1.00 86.25 96 PHE A C 1
ATOM 744 O O . PHE A 1 96 ? 15.961 3.968 -23.883 1.00 86.25 96 PHE A O 1
ATOM 751 N N . LEU A 1 97 ? 14.346 2.673 -22.992 1.00 89.44 97 LEU A N 1
ATOM 752 C CA . LEU A 1 97 ? 13.943 3.562 -21.906 1.00 89.44 97 LEU A CA 1
ATOM 753 C C . LEU A 1 97 ? 14.853 3.358 -20.687 1.00 89.44 97 LEU A C 1
ATOM 755 O O . LEU A 1 97 ? 14.824 2.307 -20.036 1.00 89.44 97 LEU A O 1
ATOM 759 N N . GLY A 1 98 ? 15.648 4.379 -20.375 1.00 93.38 98 GLY A N 1
ATOM 760 C CA . GLY A 1 98 ? 16.509 4.419 -19.196 1.00 93.38 98 GLY A CA 1
ATOM 761 C C . GLY A 1 98 ? 15.758 4.804 -17.921 1.00 93.38 98 GLY A C 1
ATOM 762 O O . GLY A 1 98 ? 14.688 5.410 -17.964 1.00 93.38 98 GLY A O 1
ATOM 763 N N . SER A 1 99 ? 16.343 4.487 -16.767 1.00 94.62 99 SER A N 1
ATOM 764 C CA . SER A 1 99 ? 15.706 4.714 -15.458 1.00 94.62 99 SER A CA 1
ATOM 765 C C . SER A 1 99 ? 15.377 6.186 -15.160 1.00 94.62 99 SER A C 1
ATOM 767 O O . SER A 1 99 ? 14.343 6.482 -14.559 1.00 94.62 99 SER A O 1
ATOM 769 N N . LEU A 1 100 ? 16.208 7.134 -15.615 1.00 95.19 100 LEU A N 1
ATOM 770 C CA . LEU A 1 100 ? 15.960 8.572 -15.433 1.00 95.19 100 LEU A CA 1
ATOM 771 C C . LEU A 1 100 ? 14.753 9.090 -16.217 1.00 95.19 100 LEU A C 1
ATOM 773 O O . LEU A 1 100 ? 14.122 10.052 -15.784 1.00 95.19 100 LEU A O 1
ATOM 777 N N . ASP A 1 101 ? 14.423 8.446 -17.331 1.00 93.50 101 ASP A N 1
ATOM 778 C CA . ASP A 1 101 ? 13.305 8.843 -18.187 1.00 93.50 101 ASP A CA 1
ATOM 779 C C . ASP A 1 101 ? 12.019 8.069 -17.829 1.00 93.50 101 ASP A C 1
ATOM 781 O O . ASP A 1 101 ? 10.911 8.471 -18.189 1.00 93.50 101 ASP A O 1
ATOM 785 N N . ASP A 1 102 ? 12.142 6.993 -17.043 1.00 91.38 102 ASP A N 1
ATOM 786 C CA . ASP A 1 102 ? 11.027 6.232 -16.476 1.00 91.38 102 ASP A CA 1
ATOM 787 C C . ASP A 1 102 ? 10.485 6.889 -15.194 1.00 91.38 102 ASP A C 1
ATOM 789 O O . ASP A 1 102 ? 10.576 6.371 -14.076 1.00 91.38 102 ASP A O 1
ATOM 793 N N . TRP A 1 103 ? 9.889 8.070 -15.361 1.00 89.62 103 TRP A N 1
ATOM 794 C CA . TRP A 1 103 ? 9.278 8.832 -14.266 1.00 89.62 103 TRP A CA 1
ATOM 795 C C . TRP A 1 103 ? 8.198 8.031 -13.518 1.00 89.62 103 TRP A C 1
ATOM 797 O O . TRP A 1 103 ? 7.992 8.226 -12.320 1.00 89.62 103 TRP A O 1
ATOM 807 N N . HIS A 1 104 ? 7.520 7.101 -14.201 1.00 88.25 104 HIS A N 1
ATOM 808 C CA . HIS A 1 104 ? 6.519 6.235 -13.587 1.00 88.25 104 HIS A CA 1
ATOM 809 C C . HIS A 1 104 ? 7.162 5.328 -12.534 1.00 88.25 104 HIS A C 1
ATOM 811 O O . HIS A 1 104 ? 6.703 5.299 -11.390 1.00 88.25 104 HIS A O 1
ATOM 817 N N . ALA A 1 105 ? 8.253 4.638 -12.877 1.00 90.56 105 ALA A N 1
ATOM 818 C CA . ALA A 1 105 ? 9.008 3.845 -11.911 1.00 90.56 105 ALA A CA 1
ATOM 819 C C . ALA A 1 105 ? 9.531 4.691 -10.745 1.00 90.56 105 ALA A C 1
ATOM 821 O O . ALA A 1 105 ? 9.477 4.247 -9.597 1.00 90.56 105 ALA A O 1
ATOM 822 N N . GLN A 1 106 ? 9.972 5.921 -11.019 1.00 93.94 106 GLN A N 1
ATOM 823 C CA . GLN A 1 106 ? 10.438 6.846 -9.986 1.00 93.94 106 GLN A CA 1
ATOM 824 C C . GLN A 1 106 ? 9.330 7.197 -8.991 1.00 93.94 106 GLN A C 1
ATOM 826 O O . GLN A 1 106 ? 9.535 7.066 -7.787 1.00 93.94 106 GLN A O 1
ATOM 831 N N . VAL A 1 107 ? 8.138 7.575 -9.461 1.00 91.62 107 VAL A N 1
ATOM 832 C CA . VAL A 1 107 ? 6.990 7.875 -8.586 1.00 91.62 107 VAL A CA 1
ATOM 833 C C . VAL A 1 107 ? 6.594 6.646 -7.764 1.00 91.62 107 VAL A C 1
ATOM 835 O O . VAL A 1 107 ? 6.352 6.750 -6.559 1.00 91.62 107 VAL A O 1
ATOM 838 N N . LEU A 1 108 ? 6.556 5.465 -8.385 1.00 91.56 108 LEU A N 1
ATOM 839 C CA . LEU A 1 108 ? 6.18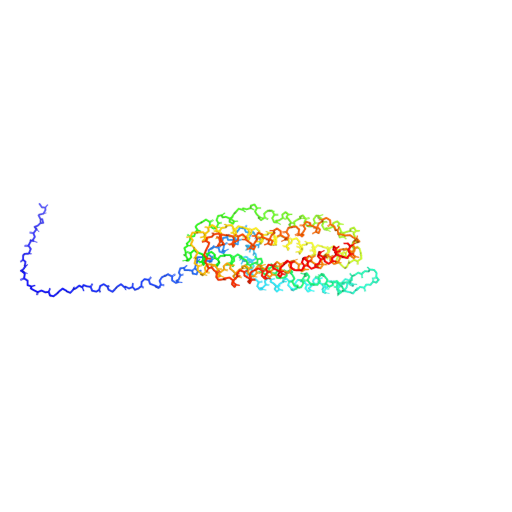8 4.239 -7.683 1.00 91.56 108 LEU A CA 1
ATOM 840 C C . LEU A 1 108 ? 7.180 3.878 -6.580 1.00 91.56 108 LEU A C 1
ATOM 842 O O . LEU A 1 108 ? 6.765 3.604 -5.456 1.00 91.56 108 LEU A O 1
ATOM 846 N N . LEU A 1 109 ? 8.474 3.878 -6.884 1.00 94.06 109 LEU A N 1
ATOM 847 C CA . LEU A 1 109 ? 9.494 3.405 -5.955 1.00 94.06 109 LEU A CA 1
ATOM 848 C C . LEU A 1 109 ? 9.909 4.480 -4.943 1.00 94.06 109 LEU A C 1
ATOM 850 O O . LEU A 1 109 ? 10.103 4.161 -3.779 1.00 94.06 109 LEU A O 1
ATOM 854 N N . LEU A 1 110 ? 9.987 5.760 -5.315 1.00 95.94 110 LEU A N 1
ATOM 855 C CA . LEU A 1 110 ? 10.409 6.817 -4.381 1.00 95.94 110 LEU A CA 1
ATOM 856 C C . LEU A 1 110 ? 9.283 7.318 -3.478 1.00 95.94 110 LEU A C 1
ATOM 858 O O . LEU A 1 110 ? 9.563 7.813 -2.388 1.00 95.94 110 LEU A O 1
ATOM 862 N N . MET A 1 111 ? 8.024 7.201 -3.908 1.00 95.19 111 MET A N 1
ATOM 863 C CA . MET A 1 111 ? 6.885 7.732 -3.159 1.00 95.19 111 MET A CA 1
ATOM 864 C C . MET A 1 111 ? 5.923 6.629 -2.721 1.00 95.19 111 MET A C 1
ATOM 866 O O . MET A 1 111 ? 5.732 6.417 -1.522 1.00 95.19 111 MET A O 1
ATOM 870 N N . LEU A 1 112 ? 5.309 5.914 -3.666 1.00 94.62 112 LEU A N 1
ATOM 871 C CA . LEU A 1 112 ? 4.199 5.016 -3.336 1.00 94.62 112 LEU A CA 1
ATOM 872 C C . LEU A 1 112 ? 4.643 3.822 -2.485 1.00 94.62 112 LEU A C 1
ATOM 874 O O . LEU A 1 112 ? 3.987 3.492 -1.495 1.00 94.62 112 LEU A O 1
ATOM 878 N N . PHE A 1 113 ? 5.748 3.179 -2.855 1.00 95.62 113 PHE A N 1
ATOM 879 C CA . PHE A 1 113 ? 6.252 1.993 -2.176 1.00 95.62 113 PHE A CA 1
ATOM 880 C C . PHE A 1 113 ? 6.678 2.292 -0.724 1.00 95.62 113 PHE A C 1
ATOM 882 O O . PHE A 1 113 ? 6.170 1.619 0.176 1.00 95.62 113 PHE A O 1
ATOM 889 N N . PRO A 1 114 ? 7.469 3.344 -0.431 1.00 97.56 114 PRO A N 1
ATOM 890 C CA . PRO A 1 114 ? 7.790 3.720 0.941 1.00 97.56 114 PRO A CA 1
ATOM 891 C C . PRO A 1 114 ? 6.582 4.064 1.799 1.00 97.56 114 PRO A C 1
ATOM 893 O O . PRO A 1 114 ? 6.503 3.624 2.946 1.00 97.56 114 PRO A O 1
ATOM 896 N N . ILE A 1 115 ? 5.616 4.807 1.250 1.00 96.94 115 ILE A N 1
ATOM 897 C CA . ILE A 1 115 ? 4.385 5.152 1.971 1.00 96.94 115 ILE A CA 1
ATOM 898 C C . ILE A 1 115 ? 3.572 3.889 2.273 1.00 96.94 115 ILE A C 1
ATOM 900 O O . ILE A 1 115 ? 3.090 3.726 3.392 1.00 96.94 115 ILE A O 1
ATOM 904 N N . THR A 1 116 ? 3.473 2.969 1.312 1.00 96.44 116 THR A N 1
ATOM 905 C CA . THR A 1 116 ? 2.801 1.671 1.478 1.00 96.44 116 THR A CA 1
ATOM 906 C C . THR A 1 116 ? 3.450 0.862 2.599 1.00 96.44 116 THR A C 1
ATOM 908 O O . THR A 1 116 ? 2.755 0.397 3.500 1.00 96.44 116 THR A O 1
ATOM 911 N N . CYS A 1 117 ? 4.779 0.743 2.597 1.00 97.69 117 CYS A N 1
ATOM 912 C CA . CYS A 1 117 ? 5.532 0.019 3.620 1.00 97.69 117 CYS A CA 1
ATOM 913 C C . CYS A 1 117 ? 5.381 0.660 5.009 1.00 97.69 117 CYS A C 1
ATOM 915 O O . CYS A 1 117 ? 5.122 -0.035 5.996 1.00 97.69 117 CYS A O 1
ATOM 917 N N . ALA A 1 118 ? 5.475 1.990 5.091 1.00 97.88 118 ALA A N 1
ATOM 918 C CA . ALA A 1 118 ? 5.264 2.735 6.328 1.00 97.88 118 ALA A CA 1
ATOM 919 C C . ALA A 1 118 ? 3.855 2.501 6.885 1.00 97.88 118 ALA A C 1
ATOM 921 O O . ALA A 1 118 ? 3.690 2.149 8.055 1.00 97.88 118 ALA A O 1
ATOM 922 N N . PHE A 1 119 ? 2.837 2.653 6.035 1.00 97.19 119 PHE A N 1
ATOM 923 C CA . PHE A 1 119 ? 1.444 2.480 6.422 1.00 97.19 119 PHE A CA 1
ATOM 924 C C . PHE A 1 119 ? 1.165 1.042 6.852 1.00 97.19 119 PHE A C 1
ATOM 926 O O . PHE A 1 119 ? 0.542 0.830 7.888 1.00 97.19 119 PHE A O 1
ATOM 933 N N . TYR A 1 120 ? 1.692 0.056 6.126 1.00 97.75 120 TYR A N 1
ATOM 934 C CA . TYR A 1 120 ? 1.562 -1.362 6.453 1.00 97.75 120 TYR A CA 1
ATOM 935 C C . TYR A 1 120 ? 2.037 -1.681 7.873 1.00 97.75 120 TYR A C 1
ATOM 937 O O . TYR A 1 120 ? 1.355 -2.400 8.610 1.00 97.75 120 TYR A O 1
ATOM 945 N N . LEU A 1 121 ? 3.175 -1.112 8.283 1.00 97.31 121 LEU A N 1
ATOM 946 C CA . LEU A 1 121 ? 3.709 -1.319 9.625 1.00 97.31 121 LEU A CA 1
ATOM 947 C C . LEU A 1 121 ? 3.020 -0.443 10.680 1.00 97.31 121 LEU A C 1
ATOM 949 O O . LEU A 1 121 ? 2.957 -0.834 11.843 1.00 97.31 121 LEU A O 1
ATOM 953 N N . TRP A 1 122 ? 2.484 0.719 10.309 1.00 97.38 122 TRP A N 1
ATOM 954 C CA . TRP A 1 122 ? 1.745 1.615 11.207 1.00 97.38 122 TRP A CA 1
ATOM 955 C C . TRP A 1 122 ? 0.322 1.124 11.518 1.00 97.38 122 TRP A C 1
ATOM 957 O O . TRP A 1 122 ? -0.139 1.232 12.659 1.00 97.38 122 TRP A O 1
ATOM 967 N N . GLN A 1 123 ? -0.358 0.549 10.526 1.00 95.75 123 GLN A N 1
ATOM 968 C CA . GLN A 1 123 ? -1.785 0.234 10.556 1.00 95.75 123 GLN A CA 1
ATOM 969 C C . GLN A 1 123 ? -2.225 -0.603 11.776 1.00 95.75 123 GLN A C 1
ATOM 971 O O . GLN A 1 123 ? -3.240 -0.244 12.372 1.00 95.75 123 GLN A O 1
ATOM 976 N N . PRO A 1 124 ? -1.501 -1.652 12.233 1.00 94.75 124 PRO A N 1
ATOM 977 C CA . PRO A 1 124 ? -1.902 -2.422 13.417 1.00 94.75 124 PRO A CA 1
ATOM 978 C C . PRO A 1 124 ? -2.074 -1.579 14.686 1.00 94.75 124 PRO A C 1
ATOM 980 O O . PRO A 1 124 ? -3.039 -1.764 15.428 1.00 94.75 124 PRO A O 1
ATOM 983 N N . LYS A 1 125 ? -1.169 -0.619 14.924 1.00 94.06 125 LYS A N 1
ATOM 984 C CA . LYS A 1 125 ? -1.247 0.290 16.080 1.00 94.06 125 LYS A CA 1
ATOM 985 C C . LYS A 1 125 ? -2.408 1.267 15.946 1.00 94.06 125 LYS A C 1
ATOM 987 O O . LYS A 1 125 ? -3.073 1.559 16.933 1.00 94.06 125 LYS A O 1
ATOM 992 N N . ALA A 1 126 ? -2.650 1.751 14.733 1.00 94.00 126 ALA A N 1
ATOM 993 C CA . ALA A 1 126 ? -3.737 2.676 14.459 1.00 94.00 126 ALA A CA 1
ATOM 994 C C . ALA A 1 126 ? -5.114 2.006 14.595 1.00 94.00 126 ALA A C 1
ATOM 996 O O . ALA A 1 126 ? -6.038 2.591 15.142 1.00 94.00 126 ALA A O 1
ATOM 997 N N . ILE A 1 127 ? -5.244 0.745 14.176 1.00 93.12 127 ILE A N 1
ATOM 998 C CA . ILE A 1 127 ? -6.463 -0.038 14.402 1.00 93.12 127 ILE A CA 1
ATOM 999 C C . ILE A 1 127 ? -6.686 -0.266 15.903 1.00 93.12 127 ILE A C 1
ATOM 1001 O O . ILE A 1 127 ? -7.805 -0.116 16.392 1.00 93.12 127 ILE A O 1
ATOM 1005 N N . ALA A 1 128 ? -5.629 -0.605 16.647 1.00 91.25 128 ALA A N 1
ATOM 1006 C CA . ALA A 1 128 ? -5.713 -0.806 18.092 1.00 91.25 128 ALA A CA 1
ATOM 1007 C C . ALA A 1 128 ? -6.171 0.460 18.837 1.00 91.25 128 ALA A C 1
ATOM 1009 O O . ALA A 1 128 ? -7.060 0.370 19.679 1.00 91.25 128 ALA A O 1
ATOM 1010 N N . SER A 1 129 ? -5.655 1.640 18.477 1.00 90.56 129 SER A N 1
ATOM 1011 C CA . SER A 1 129 ? -6.077 2.900 19.107 1.00 90.56 129 SER A CA 1
ATOM 1012 C C . SER A 1 129 ? -7.538 3.261 18.818 1.00 90.56 129 SER A C 1
ATOM 1014 O O . SER A 1 129 ? -8.193 3.912 19.635 1.00 90.56 129 SER A O 1
ATOM 1016 N N . VAL A 1 130 ? -8.085 2.821 17.680 1.00 90.81 130 VAL A N 1
ATOM 1017 C CA . VAL A 1 130 ? -9.521 2.938 17.398 1.00 90.81 130 VAL A CA 1
ATOM 1018 C C . VAL A 1 130 ? -10.330 2.028 18.321 1.00 90.81 130 VAL A C 1
ATOM 1020 O O . VAL A 1 130 ? -11.310 2.490 18.904 1.00 90.81 130 VAL A O 1
ATOM 1023 N N . TYR A 1 131 ? -9.907 0.777 18.528 1.00 89.75 131 TYR A N 1
ATOM 1024 C CA . TYR A 1 131 ? -10.567 -0.114 19.490 1.00 89.75 131 TYR A CA 1
ATOM 1025 C C . TYR A 1 131 ? -10.525 0.428 20.918 1.00 89.75 131 TYR A C 1
ATOM 1027 O O . TYR A 1 131 ? -11.554 0.399 21.588 1.00 89.75 131 TYR A O 1
ATOM 1035 N N . ASP A 1 132 ? -9.393 0.971 21.370 1.00 87.50 132 ASP A N 1
ATOM 1036 C CA . ASP A 1 132 ? -9.286 1.566 22.708 1.00 87.50 132 ASP A CA 1
ATOM 1037 C C . ASP A 1 132 ? -10.276 2.724 22.894 1.00 87.50 132 ASP A C 1
ATOM 1039 O O . ASP A 1 132 ? -10.914 2.839 23.942 1.00 87.50 132 ASP A O 1
ATOM 1043 N N . ALA A 1 133 ? -10.446 3.554 21.857 1.00 88.19 133 ALA A N 1
ATOM 1044 C CA . ALA A 1 133 ? -11.390 4.668 21.862 1.00 88.19 133 ALA A CA 1
ATOM 1045 C C . ALA A 1 133 ? -12.858 4.208 21.837 1.00 88.19 133 ALA A C 1
ATOM 1047 O O . ALA A 1 133 ? -13.702 4.840 22.474 1.00 88.19 133 ALA A O 1
ATOM 1048 N N . ILE A 1 134 ? -13.171 3.126 21.115 1.00 86.56 134 ILE A N 1
ATOM 1049 C CA . ILE A 1 134 ? -14.521 2.541 21.061 1.00 86.56 134 ILE A CA 1
ATOM 1050 C C . ILE A 1 134 ? -14.876 1.872 22.389 1.00 86.56 134 ILE A C 1
ATOM 1052 O O . ILE A 1 134 ? -15.952 2.106 22.932 1.00 86.56 134 ILE A O 1
ATOM 1056 N N . LEU A 1 135 ? -13.966 1.063 22.927 1.00 86.12 135 LEU A N 1
ATOM 1057 C CA . LEU A 1 135 ? -14.194 0.270 24.133 1.00 86.12 135 LEU A CA 1
ATOM 1058 C C . LEU A 1 135 ? -13.960 1.063 25.425 1.00 86.12 135 LEU A C 1
ATOM 1060 O O . LEU A 1 135 ? -14.152 0.508 26.505 1.00 86.12 135 LEU A O 1
ATOM 1064 N N . ALA A 1 136 ? -13.540 2.330 25.332 1.00 81.00 136 ALA A N 1
ATOM 1065 C CA . ALA A 1 136 ? -13.189 3.186 26.466 1.00 81.00 136 ALA A CA 1
ATOM 1066 C C . ALA A 1 136 ? -12.238 2.482 27.455 1.00 81.00 136 ALA A C 1
ATOM 1068 O O . ALA A 1 136 ? -12.457 2.488 28.663 1.00 81.00 136 ALA A O 1
ATOM 1069 N N . GLY A 1 137 ? -11.216 1.801 26.925 1.00 69.62 137 GLY A N 1
ATOM 1070 C CA . GLY A 1 137 ? -10.259 1.044 27.737 1.00 69.62 137 GLY A CA 1
ATOM 1071 C C . GLY A 1 137 ? -10.795 -0.269 28.326 1.00 69.62 137 GLY A C 1
ATOM 1072 O O . GLY A 1 137 ? -10.185 -0.820 29.236 1.00 69.62 137 GLY A O 1
ATOM 1073 N N . ARG A 1 138 ? -11.914 -0.815 27.837 1.00 74.12 138 ARG A N 1
ATOM 1074 C CA . ARG A 1 138 ? -12.353 -2.178 28.185 1.00 74.12 138 ARG A CA 1
ATOM 1075 C C . ARG A 1 138 ? -11.700 -3.198 27.255 1.00 74.12 138 ARG A C 1
ATOM 1077 O O . ARG A 1 138 ? -11.637 -2.997 26.046 1.00 74.12 138 ARG A O 1
ATOM 1084 N N . MET A 1 139 ? -11.244 -4.330 27.794 1.00 64.06 139 MET A N 1
ATOM 1085 C CA . MET A 1 139 ? -10.770 -5.428 26.948 1.00 64.06 139 MET A CA 1
ATOM 1086 C C . MET A 1 139 ? -11.934 -6.164 26.301 1.00 64.06 139 MET A C 1
ATOM 1088 O O . MET A 1 139 ? -12.773 -6.728 26.997 1.00 64.06 139 MET A O 1
ATOM 1092 N N . SER A 1 140 ? -11.907 -6.263 24.973 1.00 67.56 140 SER A N 1
ATOM 1093 C CA . SER A 1 140 ? -12.647 -7.305 24.267 1.00 67.56 140 SER A CA 1
ATOM 1094 C C . SER A 1 140 ? -11.699 -8.471 23.948 1.00 67.56 140 SER A C 1
ATOM 1096 O O . SER A 1 140 ? -10.762 -8.302 23.157 1.00 67.56 140 SER A O 1
ATOM 1098 N N . PRO A 1 141 ? -11.900 -9.666 24.537 1.00 63.94 141 PRO A N 1
ATOM 1099 C CA . PRO A 1 141 ? -11.095 -10.850 24.227 1.00 63.94 141 PRO A CA 1
ATOM 1100 C C . PRO A 1 141 ? -11.239 -11.312 22.764 1.00 63.94 141 PRO A C 1
ATOM 1102 O O . PRO A 1 141 ? -10.400 -12.076 22.276 1.00 63.94 141 PRO A O 1
ATOM 1105 N N . ASP A 1 142 ? -12.255 -10.823 22.048 1.00 74.81 142 ASP A N 1
ATOM 1106 C CA . ASP A 1 142 ? -12.603 -11.252 20.692 1.00 74.81 142 ASP A CA 1
ATOM 1107 C C . ASP A 1 142 ? -11.773 -10.594 19.595 1.00 74.81 142 ASP A C 1
ATOM 1109 O O . ASP A 1 142 ? -11.450 -11.256 18.607 1.00 74.81 142 ASP A O 1
ATOM 1113 N N . VAL A 1 143 ? -11.326 -9.349 19.795 1.00 71.12 143 VAL A N 1
ATOM 1114 C CA . VAL A 1 143 ? -10.603 -8.581 18.764 1.00 71.12 143 VAL A CA 1
ATOM 1115 C C . VAL A 1 143 ? -9.380 -9.353 18.270 1.00 71.12 143 VAL A C 1
ATOM 1117 O O . VAL A 1 143 ? -9.189 -9.537 17.073 1.00 71.12 143 VAL A O 1
ATOM 1120 N N . GLY A 1 144 ? -8.584 -9.913 19.183 1.00 70.00 144 GLY A N 1
ATOM 1121 C CA . GLY A 1 144 ? -7.396 -10.686 18.814 1.00 70.00 144 GLY A CA 1
ATOM 1122 C C . GLY A 1 144 ? -7.684 -12.014 18.101 1.00 70.00 144 GLY A C 1
ATOM 1123 O O . GLY A 1 144 ? -6.837 -12.488 17.346 1.00 70.00 144 GLY A O 1
ATOM 1124 N N . ARG A 1 145 ? -8.855 -12.628 18.320 1.00 80.56 145 ARG A N 1
ATOM 1125 C CA . ARG A 1 145 ? -9.231 -13.891 17.659 1.00 80.56 145 ARG A CA 1
ATOM 1126 C C . ARG A 1 145 ? -9.547 -13.680 16.182 1.00 80.56 145 ARG A C 1
ATOM 1128 O O . ARG A 1 145 ? -9.221 -14.537 15.366 1.00 80.56 145 ARG A O 1
ATOM 1135 N N . LEU A 1 146 ? -10.124 -12.532 15.841 1.00 81.56 146 LEU A N 1
ATOM 1136 C CA . LEU A 1 146 ? -10.549 -12.212 14.478 1.00 81.56 146 LEU A CA 1
ATOM 1137 C C . LEU A 1 146 ? -9.368 -12.048 13.519 1.00 81.56 146 LEU A C 1
ATOM 1139 O O . LEU A 1 146 ? -9.411 -12.554 12.398 1.00 81.56 146 LEU A O 1
ATOM 1143 N N . TYR A 1 147 ? -8.279 -11.432 13.986 1.00 82.00 147 TYR A N 1
ATOM 1144 C CA . TYR A 1 147 ? -7.059 -11.286 13.188 1.00 82.00 147 TYR A CA 1
ATOM 1145 C C . TYR A 1 147 ? -6.235 -12.576 13.115 1.00 82.00 147 TYR A C 1
ATOM 1147 O O . TYR A 1 147 ? -5.547 -12.792 12.126 1.00 82.00 147 TYR A O 1
ATOM 1155 N N . ARG A 1 148 ? -6.335 -13.481 14.101 1.00 77.56 148 ARG A N 1
ATOM 1156 C CA . ARG A 1 148 ? -5.530 -14.719 14.169 1.00 77.56 148 ARG A CA 1
ATOM 1157 C C . ARG A 1 148 ? -5.912 -15.780 13.123 1.00 77.56 148 ARG A C 1
ATOM 1159 O O . ARG A 1 148 ? -5.269 -16.826 13.055 1.00 77.56 148 ARG A O 1
ATOM 1166 N N . ARG A 1 149 ? -6.926 -15.553 12.283 1.00 78.56 149 ARG A N 1
ATOM 1167 C CA . ARG A 1 149 ? -7.232 -16.460 11.166 1.00 78.56 149 ARG A CA 1
ATOM 1168 C C . ARG A 1 149 ? -6.052 -16.483 10.190 1.00 78.56 149 ARG A C 1
ATOM 1170 O O . ARG A 1 149 ? -5.916 -15.604 9.347 1.00 78.56 149 ARG A O 1
ATOM 1177 N N . GLY A 1 150 ? -5.218 -17.519 10.297 1.00 80.25 150 GLY A N 1
ATOM 1178 C CA . GLY A 1 150 ? -3.997 -17.677 9.501 1.00 80.25 150 GLY A CA 1
ATOM 1179 C C . GLY A 1 150 ? -4.229 -17.692 7.988 1.00 80.25 150 GLY A C 1
ATOM 1180 O O . GLY A 1 150 ? -3.292 -17.484 7.231 1.00 80.25 150 GLY A O 1
ATOM 1181 N N . LEU A 1 151 ? -5.467 -17.875 7.526 1.00 88.62 151 LEU A N 1
ATOM 1182 C CA . LEU A 1 151 ? -5.809 -17.851 6.106 1.00 88.62 151 LEU A CA 1
ATOM 1183 C C . LEU A 1 151 ? -5.403 -16.538 5.410 1.00 88.62 151 LEU A C 1
ATOM 1185 O O . LEU A 1 151 ? -4.950 -16.574 4.270 1.00 88.62 151 LEU A O 1
ATOM 1189 N N . TRP A 1 152 ? -5.509 -15.389 6.085 1.00 90.31 152 TRP A N 1
ATOM 1190 C CA . TRP A 1 152 ? -5.313 -14.085 5.438 1.00 90.31 152 TRP A CA 1
ATOM 1191 C C . TRP A 1 152 ? -3.890 -13.859 4.939 1.00 90.31 152 TRP A C 1
ATOM 1193 O O . TRP A 1 152 ? -3.706 -13.352 3.835 1.00 90.31 152 TRP A O 1
ATOM 1203 N N . TRP A 1 153 ? -2.879 -14.266 5.711 1.00 93.56 153 TRP A N 1
ATOM 1204 C CA . TRP A 1 153 ? -1.493 -14.093 5.282 1.00 93.56 153 TRP A CA 1
ATOM 1205 C C . TRP A 1 153 ? -1.123 -15.053 4.149 1.00 93.56 153 TRP A C 1
ATOM 1207 O O . TRP A 1 153 ? -0.360 -14.663 3.270 1.00 93.56 153 TRP A O 1
ATOM 1217 N N . HIS A 1 154 ? -1.701 -16.260 4.115 1.00 94.56 154 HIS A N 1
ATOM 1218 C CA . HIS A 1 154 ? -1.519 -17.182 2.992 1.00 94.56 154 HIS A CA 1
ATOM 1219 C C . HIS A 1 154 ? -2.142 -16.612 1.717 1.00 94.56 154 HIS A C 1
ATOM 1221 O O . HIS A 1 154 ? -1.492 -16.602 0.679 1.00 94.56 154 HIS A O 1
ATOM 1227 N N . LEU A 1 155 ? -3.368 -16.078 1.789 1.00 94.19 155 LEU A N 1
ATOM 1228 C CA . LEU A 1 155 ? -4.007 -15.431 0.639 1.00 94.19 155 LEU A CA 1
ATOM 1229 C C . LEU A 1 155 ? -3.189 -14.234 0.148 1.00 94.19 155 LEU A C 1
ATOM 1231 O O . LEU A 1 155 ? -2.961 -14.103 -1.049 1.00 94.19 155 LEU A O 1
ATOM 1235 N N . SER A 1 156 ? -2.689 -13.395 1.057 1.00 95.12 156 SER A N 1
ATOM 1236 C CA . SER A 1 156 ? -1.801 -12.280 0.705 1.00 95.12 156 SER A CA 1
ATOM 1237 C C . SER A 1 156 ? -0.495 -12.738 0.063 1.00 95.12 156 SER A C 1
ATOM 1239 O O . SER A 1 156 ? -0.028 -12.116 -0.888 1.00 95.12 156 SER A O 1
ATOM 1241 N N . LEU A 1 157 ? 0.085 -13.841 0.542 1.00 95.75 157 LEU A N 1
ATOM 1242 C CA . LEU A 1 157 ? 1.261 -14.450 -0.075 1.00 95.75 157 LEU A CA 1
ATOM 1243 C C . LEU A 1 157 ? 0.943 -14.940 -1.488 1.00 95.75 157 LEU A C 1
ATOM 1245 O O . LEU A 1 157 ? 1.711 -14.670 -2.403 1.00 95.75 157 LEU A O 1
ATOM 1249 N N . LEU A 1 158 ? -0.206 -15.587 -1.688 1.00 95.31 158 LEU A N 1
ATOM 1250 C CA . LEU A 1 158 ? -0.654 -16.012 -3.013 1.00 95.31 158 LEU A CA 1
ATOM 1251 C C . LEU A 1 158 ? -0.857 -14.822 -3.956 1.00 95.31 158 LEU A C 1
ATOM 1253 O O . LEU A 1 158 ? -0.432 -14.905 -5.101 1.00 95.31 158 LEU A O 1
ATOM 1257 N N . PHE A 1 159 ? -1.421 -13.701 -3.492 1.00 91.69 159 PHE A N 1
ATOM 1258 C CA . PHE A 1 159 ? -1.499 -12.469 -4.290 1.00 91.69 159 PHE A CA 1
ATOM 1259 C C . PHE A 1 159 ? -0.110 -11.936 -4.661 1.00 91.69 159 PHE A C 1
ATOM 1261 O O . PHE A 1 159 ? 0.131 -11.596 -5.821 1.00 91.69 159 PHE A O 1
ATOM 1268 N N . GLY A 1 160 ? 0.814 -11.909 -3.697 1.00 93.38 160 GLY A N 1
ATOM 1269 C CA . GLY A 1 160 ? 2.207 -11.528 -3.925 1.00 93.38 160 GLY A CA 1
ATOM 1270 C C . GLY A 1 160 ? 2.940 -12.462 -4.892 1.00 93.38 160 GLY A C 1
ATOM 1271 O O . GLY A 1 160 ? 3.772 -12.004 -5.662 1.00 93.38 160 GLY A O 1
ATOM 1272 N N . LEU A 1 161 ? 2.651 -13.761 -4.905 1.00 94.50 161 LEU A N 1
ATOM 1273 C CA . LEU A 1 161 ? 3.261 -14.705 -5.850 1.00 94.50 161 LEU A CA 1
ATOM 1274 C C . LEU A 1 161 ? 2.602 -14.646 -7.229 1.00 94.50 161 LEU A C 1
ATOM 1276 O O . LEU A 1 161 ? 3.290 -14.718 -8.244 1.00 94.50 161 LEU A O 1
ATOM 1280 N N . ALA A 1 162 ? 1.282 -14.467 -7.276 1.00 91.56 162 ALA A N 1
ATOM 1281 C CA . ALA A 1 162 ? 0.537 -14.342 -8.519 1.00 91.56 162 ALA A CA 1
ATOM 1282 C C . ALA A 1 162 ? 1.060 -13.171 -9.358 1.00 91.56 162 ALA A C 1
ATOM 1284 O O . ALA A 1 162 ? 1.213 -13.331 -10.566 1.00 91.56 162 ALA A O 1
ATOM 1285 N N . ILE A 1 163 ? 1.403 -12.029 -8.742 1.00 89.50 163 ILE A N 1
ATOM 1286 C CA . ILE A 1 163 ? 1.948 -10.900 -9.509 1.00 89.50 163 ILE A CA 1
ATOM 1287 C C . ILE A 1 163 ? 3.256 -11.273 -10.211 1.00 89.50 163 ILE A C 1
ATOM 1289 O O . ILE A 1 163 ? 3.395 -10.964 -11.385 1.00 89.50 163 ILE A O 1
ATOM 1293 N N . ILE A 1 164 ? 4.149 -12.026 -9.559 1.00 91.00 164 ILE A N 1
ATOM 1294 C CA . ILE A 1 164 ? 5.400 -12.492 -10.175 1.00 91.00 164 ILE A CA 1
ATOM 1295 C C . ILE A 1 164 ? 5.081 -13.398 -11.369 1.00 91.00 164 ILE A C 1
ATOM 1297 O O . ILE A 1 164 ? 5.609 -13.206 -12.461 1.00 91.00 164 ILE A O 1
ATOM 1301 N N . VAL A 1 165 ? 4.181 -14.369 -11.180 1.00 90.44 165 VAL A N 1
ATOM 1302 C CA . VAL A 1 165 ? 3.799 -15.333 -12.226 1.00 90.44 165 VAL A CA 1
ATOM 1303 C C . VAL A 1 165 ? 3.201 -14.637 -13.450 1.00 90.44 165 VAL A C 1
ATOM 1305 O O . VAL A 1 165 ? 3.470 -15.051 -14.575 1.00 90.44 165 VAL A O 1
ATOM 1308 N N . PHE A 1 166 ? 2.407 -13.582 -13.255 1.00 86.69 166 PHE A N 1
ATOM 1309 C CA . PHE A 1 166 ? 1.767 -12.861 -14.356 1.00 86.69 166 PHE A CA 1
ATOM 1310 C C . PHE A 1 166 ? 2.635 -11.756 -14.969 1.00 86.69 166 PHE A C 1
ATOM 1312 O O . PHE A 1 166 ? 2.477 -11.476 -16.158 1.00 86.69 166 PHE A O 1
ATOM 1319 N N . ASP A 1 167 ? 3.517 -11.114 -14.199 1.00 84.81 167 ASP A N 1
ATOM 1320 C CA . ASP A 1 167 ? 4.280 -9.948 -14.660 1.00 84.81 167 ASP A CA 1
ATOM 1321 C C . ASP A 1 167 ? 5.651 -10.327 -15.237 1.00 84.81 167 ASP A C 1
ATOM 1323 O O . ASP A 1 167 ? 6.066 -9.740 -16.236 1.00 84.81 167 ASP A O 1
ATOM 1327 N N . VAL A 1 168 ? 6.309 -11.378 -14.727 1.00 86.56 168 VAL A N 1
ATOM 1328 C CA . VAL A 1 168 ? 7.598 -11.854 -15.270 1.00 86.56 168 VAL A CA 1
ATOM 1329 C C . VAL A 1 168 ? 7.510 -12.228 -16.753 1.00 86.56 168 VAL A C 1
ATOM 1331 O O . VAL A 1 168 ? 8.351 -11.755 -17.517 1.00 86.56 168 VAL A O 1
ATOM 1334 N N . PRO A 1 169 ? 6.523 -13.017 -17.226 1.00 86.19 169 PRO A N 1
ATOM 1335 C CA . PRO A 1 169 ? 6.434 -13.343 -18.647 1.00 86.19 169 PRO A CA 1
ATOM 1336 C C . PRO A 1 169 ? 6.225 -12.102 -19.513 1.00 86.19 169 PRO A C 1
ATOM 1338 O O . PRO A 1 169 ? 6.806 -12.011 -20.591 1.00 86.19 169 PRO A O 1
ATOM 1341 N N . LYS A 1 170 ? 5.448 -11.120 -19.026 1.00 78.62 170 LYS A N 1
ATOM 1342 C CA . LYS A 1 170 ? 5.274 -9.835 -19.712 1.00 78.62 170 LYS A CA 1
ATOM 1343 C C . LYS A 1 170 ? 6.616 -9.117 -19.821 1.00 78.62 170 LYS A C 1
ATOM 1345 O O . LYS A 1 170 ? 6.969 -8.722 -20.926 1.00 78.62 170 LYS A O 1
ATOM 1350 N N . MET A 1 171 ? 7.369 -9.023 -18.719 1.00 77.19 171 MET A N 1
ATOM 1351 C CA . MET A 1 171 ? 8.722 -8.449 -18.653 1.00 77.19 171 MET A CA 1
ATOM 1352 C C . MET A 1 171 ? 9.686 -9.109 -19.644 1.00 77.19 171 MET A C 1
ATOM 1354 O O . MET A 1 171 ? 10.336 -8.418 -20.425 1.00 77.19 171 MET A O 1
ATOM 1358 N N . VAL A 1 172 ? 9.731 -10.440 -19.672 1.00 79.75 172 VAL A N 1
ATOM 1359 C CA . VAL A 1 172 ? 10.630 -11.194 -20.558 1.00 79.75 172 VAL A CA 1
ATOM 1360 C C . VAL A 1 172 ? 10.226 -11.064 -22.031 1.00 79.75 172 VAL A C 1
ATOM 1362 O O . VAL A 1 172 ? 11.095 -10.920 -22.885 1.00 79.75 172 VAL A O 1
ATOM 1365 N N . ALA A 1 173 ? 8.928 -11.091 -22.344 1.00 77.81 173 ALA A N 1
ATOM 1366 C CA . ALA A 1 173 ? 8.444 -11.082 -23.725 1.00 77.81 173 ALA A CA 1
ATOM 1367 C C . ALA A 1 173 ? 8.352 -9.679 -24.354 1.00 77.81 173 ALA A C 1
ATOM 1369 O O . ALA A 1 173 ? 8.472 -9.553 -25.569 1.00 77.81 173 ALA A O 1
ATOM 1370 N N . GLY A 1 174 ? 8.101 -8.636 -23.556 1.00 63.81 174 GLY A N 1
ATOM 1371 C CA . GLY A 1 174 ? 7.705 -7.314 -24.058 1.00 63.81 174 GLY A CA 1
ATOM 1372 C C . GLY A 1 174 ? 8.647 -6.155 -23.731 1.00 63.81 174 GLY A C 1
ATOM 1373 O O . GLY A 1 174 ? 8.471 -5.081 -24.298 1.00 63.81 174 GLY A O 1
ATOM 1374 N N . TYR A 1 175 ? 9.634 -6.334 -22.845 1.00 62.19 175 TYR A N 1
ATOM 1375 C CA . TYR A 1 175 ? 10.376 -5.204 -22.262 1.00 62.19 175 TYR A CA 1
ATOM 1376 C C . TYR A 1 175 ? 11.882 -5.209 -22.529 1.00 62.19 175 TYR A C 1
ATOM 1378 O O . TYR A 1 175 ? 12.619 -4.531 -21.821 1.00 62.19 175 TYR A O 1
ATOM 1386 N N . GLY A 1 176 ? 12.368 -5.878 -23.581 1.00 64.50 176 GLY A N 1
ATOM 1387 C CA . GLY A 1 176 ? 13.784 -5.785 -23.987 1.00 64.50 176 GLY A CA 1
ATOM 1388 C C . GLY A 1 176 ? 14.281 -4.345 -24.230 1.00 64.50 176 GLY A C 1
ATOM 1389 O O . GLY A 1 176 ? 15.481 -4.090 -24.230 1.00 64.50 176 GLY A O 1
ATOM 1390 N N . SER A 1 177 ? 13.360 -3.391 -24.382 1.00 70.56 177 SER A N 1
ATOM 1391 C CA . SER A 1 177 ? 13.600 -1.952 -24.485 1.00 70.56 177 SER A CA 1
ATOM 1392 C C . SER A 1 177 ? 13.612 -1.205 -23.144 1.00 70.56 177 SER A C 1
ATOM 1394 O O . SER A 1 177 ? 13.593 0.019 -23.148 1.00 70.56 177 SER A O 1
ATOM 1396 N N . TRP A 1 178 ? 13.584 -1.871 -21.989 1.00 83.19 178 TRP A N 1
ATOM 1397 C CA . TRP A 1 178 ? 13.526 -1.207 -20.682 1.00 83.19 178 TRP A CA 1
ATOM 1398 C C . TRP A 1 178 ? 14.713 -1.572 -19.806 1.00 83.19 178 TRP A C 1
ATOM 1400 O O . TRP A 1 178 ? 15.134 -2.728 -19.733 1.00 83.19 178 TRP A O 1
ATOM 1410 N N . TRP A 1 179 ? 15.177 -0.594 -19.033 1.00 88.12 179 TRP A N 1
ATOM 1411 C CA . TRP A 1 179 ? 16.270 -0.781 -18.083 1.00 88.12 179 TRP A CA 1
ATOM 1412 C C . TRP A 1 179 ? 16.026 -1.900 -17.064 1.00 88.12 179 TRP A C 1
ATOM 1414 O O . TRP A 1 179 ? 16.959 -2.613 -16.698 1.00 88.12 179 TRP A O 1
ATOM 1424 N N . MET A 1 180 ? 14.772 -2.126 -16.664 1.00 86.38 180 MET A N 1
ATOM 1425 C CA . MET A 1 180 ? 14.415 -3.177 -15.706 1.00 86.38 180 MET A CA 1
ATOM 1426 C C . MET A 1 180 ? 14.615 -4.594 -16.257 1.00 86.38 180 MET A C 1
ATOM 1428 O O . MET A 1 180 ? 14.851 -5.513 -15.473 1.00 86.38 180 MET A O 1
ATOM 1432 N N . ALA A 1 181 ? 14.545 -4.781 -17.578 1.00 85.19 181 ALA A N 1
ATOM 1433 C CA . ALA A 1 181 ? 14.725 -6.077 -18.232 1.00 85.19 181 ALA A CA 1
ATOM 1434 C C . ALA A 1 181 ? 16.183 -6.349 -18.638 1.00 85.19 181 ALA A C 1
ATOM 1436 O O . ALA A 1 181 ? 16.483 -7.414 -19.172 1.00 85.19 181 ALA A O 1
ATOM 1437 N N . HIS A 1 182 ? 17.093 -5.400 -18.395 1.00 83.88 182 HIS A N 1
ATOM 1438 C CA . HIS A 1 182 ? 18.466 -5.480 -18.887 1.00 83.88 182 HIS A CA 1
ATOM 1439 C C . HIS A 1 182 ? 19.265 -6.640 -18.268 1.00 83.88 182 HIS A C 1
ATOM 1441 O O . HIS A 1 182 ? 20.189 -7.158 -18.887 1.00 83.88 182 HIS A O 1
ATOM 1447 N N . ASN A 1 183 ? 18.929 -7.064 -17.045 1.00 86.81 183 ASN A N 1
ATOM 1448 C CA . ASN A 1 183 ? 19.563 -8.206 -16.387 1.00 86.81 183 ASN A CA 1
ATOM 1449 C C . ASN A 1 183 ? 18.635 -8.871 -15.356 1.00 86.81 183 ASN A C 1
ATOM 1451 O O . ASN A 1 183 ? 17.657 -8.296 -14.882 1.00 86.81 183 ASN A O 1
ATOM 1455 N N . TRP A 1 184 ? 18.984 -10.092 -14.953 1.00 88.69 184 TRP A N 1
ATOM 1456 C CA . TRP A 1 184 ? 18.192 -10.861 -13.990 1.00 88.69 184 TRP A CA 1
ATOM 1457 C C . TRP A 1 184 ? 18.121 -10.239 -12.594 1.00 88.69 184 TRP A C 1
ATOM 1459 O O . TRP A 1 184 ? 17.116 -10.424 -11.912 1.00 88.69 184 TRP A O 1
ATOM 1469 N N . LEU A 1 185 ? 19.140 -9.487 -12.165 1.00 90.81 185 LEU A N 1
ATOM 1470 C CA . LEU A 1 185 ? 19.134 -8.826 -10.859 1.00 90.81 185 LEU A CA 1
ATOM 1471 C C . LEU A 1 185 ? 18.116 -7.677 -10.822 1.00 90.81 185 LEU A C 1
ATOM 1473 O O . LEU A 1 185 ? 17.392 -7.543 -9.836 1.00 90.81 185 LEU A O 1
ATOM 1477 N N . THR A 1 186 ? 18.004 -6.880 -11.890 1.00 90.19 186 THR A N 1
ATOM 1478 C CA . THR A 1 186 ? 16.987 -5.822 -11.984 1.00 90.19 186 THR A CA 1
ATOM 1479 C C . THR A 1 186 ? 15.588 -6.414 -12.048 1.00 90.19 186 THR A C 1
ATOM 1481 O O . THR A 1 186 ? 14.713 -5.933 -11.328 1.00 90.19 186 THR A O 1
ATOM 1484 N N . ILE A 1 187 ? 15.386 -7.488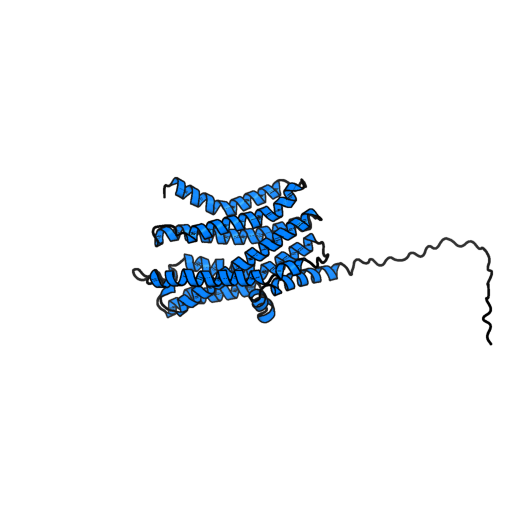 -12.819 1.00 89.81 187 ILE A N 1
ATOM 1485 C CA . ILE A 1 187 ? 14.104 -8.205 -12.867 1.00 89.81 187 ILE A CA 1
ATOM 1486 C C . ILE A 1 187 ? 13.753 -8.719 -11.467 1.00 89.81 187 ILE A C 1
ATOM 1488 O O . ILE A 1 187 ? 12.722 -8.345 -10.916 1.00 89.81 187 ILE A O 1
ATOM 1492 N N . ALA A 1 188 ? 14.638 -9.491 -10.833 1.00 91.88 188 ALA A N 1
ATOM 1493 C CA . ALA A 1 188 ? 14.392 -10.049 -9.505 1.00 91.88 188 ALA A CA 1
ATOM 1494 C C . ALA A 1 188 ? 14.124 -8.963 -8.451 1.00 91.88 188 ALA A C 1
ATOM 1496 O O . ALA A 1 188 ? 13.200 -9.100 -7.652 1.00 91.88 188 ALA A O 1
ATOM 1497 N N . GLY A 1 189 ? 14.885 -7.863 -8.466 1.00 92.25 189 GLY A N 1
ATOM 1498 C CA . GLY A 1 189 ? 14.693 -6.742 -7.546 1.00 92.25 189 GLY A CA 1
ATOM 1499 C C . GLY A 1 189 ? 13.329 -6.064 -7.707 1.00 92.25 189 GLY A C 1
ATOM 1500 O O . GLY A 1 189 ? 12.667 -5.771 -6.705 1.00 92.25 189 GLY A O 1
ATOM 1501 N N . ARG A 1 190 ? 12.873 -5.870 -8.951 1.00 90.81 190 ARG A N 1
ATOM 1502 C CA . ARG A 1 190 ? 11.537 -5.338 -9.259 1.00 90.81 190 ARG A CA 1
ATOM 1503 C C . ARG A 1 190 ? 10.450 -6.274 -8.765 1.00 90.81 190 ARG A C 1
ATOM 1505 O O . ARG A 1 190 ? 9.583 -5.842 -8.012 1.00 90.81 190 ARG A O 1
ATOM 1512 N N . GLU A 1 191 ? 10.509 -7.538 -9.171 1.00 91.75 191 GLU A N 1
ATOM 1513 C CA . GLU A 1 191 ? 9.473 -8.523 -8.863 1.00 91.75 191 GLU A CA 1
ATOM 1514 C C . GLU A 1 191 ? 9.374 -8.791 -7.367 1.00 91.75 191 GLU A C 1
ATOM 1516 O O . GLU A 1 191 ? 8.273 -8.872 -6.832 1.00 91.75 191 GLU A O 1
ATOM 1521 N N . ALA A 1 192 ? 10.505 -8.852 -6.660 1.00 94.12 192 ALA A N 1
ATOM 1522 C CA . ALA A 1 192 ? 10.514 -8.976 -5.208 1.00 94.12 192 ALA A CA 1
ATOM 1523 C C . ALA A 1 192 ? 9.862 -7.758 -4.536 1.00 94.12 192 ALA A C 1
ATOM 1525 O O . ALA A 1 192 ? 9.032 -7.919 -3.641 1.00 94.12 192 ALA A O 1
ATOM 1526 N N . SER A 1 193 ? 10.187 -6.542 -4.992 1.00 94.62 193 SER A N 1
ATOM 1527 C CA . SER A 1 193 ? 9.593 -5.307 -4.459 1.00 94.62 193 SER A CA 1
ATOM 1528 C C . SER A 1 193 ? 8.089 -5.245 -4.736 1.00 94.62 193 SER A C 1
ATOM 1530 O O . SER A 1 193 ? 7.305 -4.914 -3.846 1.00 94.62 193 SER A O 1
ATOM 1532 N N . LEU A 1 194 ? 7.672 -5.611 -5.950 1.00 91.81 194 LEU A N 1
ATOM 1533 C CA . LEU A 1 194 ? 6.275 -5.636 -6.369 1.00 91.81 194 LEU A CA 1
ATOM 1534 C C . LEU A 1 194 ? 5.486 -6.698 -5.598 1.00 91.81 194 LEU A C 1
ATOM 1536 O O . LEU A 1 194 ? 4.440 -6.395 -5.034 1.00 91.81 194 LEU A O 1
ATOM 1540 N N . SER A 1 195 ? 6.015 -7.916 -5.502 1.00 95.12 195 SER A N 1
ATOM 1541 C CA . SER A 1 195 ? 5.442 -9.011 -4.718 1.00 95.12 195 SER A CA 1
ATOM 1542 C C . SER A 1 195 ? 5.228 -8.612 -3.262 1.00 95.12 195 SER A C 1
ATOM 1544 O O . SER A 1 195 ? 4.130 -8.778 -2.723 1.00 95.12 195 SER A O 1
ATOM 1546 N N . LEU A 1 196 ? 6.243 -7.998 -2.646 1.00 96.19 196 LEU A N 1
ATOM 1547 C CA . LEU A 1 196 ? 6.165 -7.497 -1.281 1.00 96.19 196 LEU A CA 1
ATOM 1548 C C . LEU A 1 196 ? 5.116 -6.388 -1.142 1.00 96.19 196 LEU A C 1
ATOM 1550 O O . LEU A 1 196 ? 4.323 -6.415 -0.201 1.00 96.19 196 LEU A O 1
ATOM 1554 N N . ALA A 1 197 ? 5.067 -5.442 -2.082 1.00 94.50 197 ALA A N 1
ATOM 1555 C CA . ALA A 1 197 ? 4.062 -4.384 -2.088 1.00 94.50 197 ALA A CA 1
ATOM 1556 C C . ALA A 1 197 ? 2.642 -4.962 -2.173 1.00 94.50 197 ALA A C 1
ATOM 1558 O O . ALA A 1 197 ? 1.778 -4.581 -1.386 1.00 94.50 197 ALA A O 1
ATOM 1559 N N . PHE A 1 198 ? 2.400 -5.917 -3.074 1.00 93.25 198 PHE A N 1
ATOM 1560 C CA . PHE A 1 198 ? 1.097 -6.568 -3.223 1.00 93.25 198 PHE A CA 1
ATOM 1561 C C . PHE A 1 198 ? 0.699 -7.355 -1.975 1.00 93.25 198 PHE A C 1
ATOM 1563 O O . PHE A 1 198 ? -0.435 -7.212 -1.520 1.00 93.25 198 PHE A O 1
ATOM 1570 N N . TYR A 1 199 ? 1.632 -8.103 -1.380 1.00 96.50 199 TYR A N 1
ATOM 1571 C CA . TYR A 1 199 ? 1.426 -8.772 -0.096 1.00 96.50 199 TYR A CA 1
ATOM 1572 C C . TYR A 1 199 ? 1.008 -7.782 1.000 1.00 96.50 199 TYR A C 1
ATOM 1574 O O . TYR A 1 199 ? 0.040 -8.006 1.731 1.00 96.50 199 TYR A O 1
ATOM 1582 N N . MET A 1 200 ? 1.732 -6.666 1.122 1.00 96.69 200 MET A N 1
ATOM 1583 C CA . MET A 1 200 ? 1.449 -5.647 2.130 1.00 96.69 200 MET A CA 1
ATOM 1584 C C . MET A 1 200 ? 0.084 -5.003 1.892 1.00 96.69 200 MET A C 1
ATOM 1586 O O . MET A 1 200 ? -0.701 -4.875 2.830 1.00 96.69 200 MET A O 1
ATOM 1590 N N . VAL A 1 201 ? -0.234 -4.639 0.648 1.00 94.06 201 VAL A N 1
ATOM 1591 C CA . VAL A 1 201 ? -1.524 -4.040 0.279 1.00 94.06 201 VAL A CA 1
ATOM 1592 C C . VAL A 1 201 ? -2.684 -4.983 0.566 1.00 94.06 201 VAL A C 1
ATOM 1594 O O . VAL A 1 201 ? -3.667 -4.557 1.176 1.00 94.06 201 VAL A O 1
ATOM 1597 N N . SER A 1 202 ? -2.574 -6.262 0.209 1.00 93.75 202 SER A N 1
ATOM 1598 C CA . SER A 1 202 ? -3.628 -7.234 0.503 1.00 93.75 202 SER A CA 1
ATOM 1599 C C . SER A 1 202 ? -3.790 -7.455 2.008 1.00 93.75 202 SER A C 1
ATOM 1601 O O . SER A 1 202 ? -4.917 -7.479 2.499 1.00 93.75 202 SER A O 1
ATOM 1603 N N . MET A 1 203 ? -2.696 -7.520 2.778 1.00 95.25 203 MET A N 1
ATOM 1604 C CA . MET A 1 203 ? -2.771 -7.599 4.242 1.00 95.25 203 MET A CA 1
ATOM 1605 C C . MET A 1 203 ? -3.431 -6.365 4.858 1.00 95.25 203 MET A C 1
ATOM 1607 O O . MET A 1 203 ? -4.244 -6.498 5.777 1.00 95.25 203 MET A O 1
ATOM 1611 N N . MET A 1 204 ? -3.128 -5.172 4.344 1.00 94.81 204 MET A N 1
ATOM 1612 C CA . MET A 1 204 ? -3.774 -3.941 4.793 1.00 94.81 204 MET A CA 1
ATOM 1613 C C . MET A 1 204 ? -5.272 -3.946 4.503 1.00 94.81 204 MET A C 1
ATOM 1615 O O . MET A 1 204 ? -6.055 -3.570 5.378 1.00 94.81 204 MET A O 1
ATOM 1619 N N . ALA A 1 205 ? -5.672 -4.406 3.316 1.00 91.94 205 ALA A N 1
ATOM 1620 C CA . ALA A 1 205 ? -7.072 -4.545 2.934 1.00 91.94 205 ALA A CA 1
ATOM 1621 C C . ALA A 1 205 ? -7.808 -5.536 3.849 1.00 91.94 205 ALA A C 1
ATOM 1623 O O . ALA A 1 205 ? -8.872 -5.212 4.372 1.00 91.94 205 ALA A O 1
ATOM 1624 N N . TRP A 1 206 ? -7.221 -6.703 4.139 1.00 92.00 206 TRP A N 1
ATOM 1625 C CA . TRP A 1 206 ? -7.830 -7.673 5.056 1.00 92.00 206 TRP A CA 1
ATOM 1626 C C . TRP A 1 206 ? -8.000 -7.119 6.464 1.00 92.00 206 TRP A C 1
ATOM 1628 O O . TRP A 1 206 ? -9.079 -7.231 7.049 1.00 92.00 206 TRP A O 1
ATOM 1638 N N . ARG A 1 207 ? -6.963 -6.469 7.004 1.00 92.81 207 ARG A N 1
ATOM 1639 C CA . ARG A 1 207 ? -7.049 -5.823 8.319 1.00 92.81 207 ARG A CA 1
ATOM 1640 C C . ARG A 1 207 ? -8.133 -4.758 8.348 1.00 92.81 207 ARG A C 1
ATOM 1642 O O . ARG A 1 207 ? -8.856 -4.678 9.340 1.00 92.81 207 ARG A O 1
ATOM 1649 N N . GLN A 1 208 ? -8.254 -3.985 7.272 1.00 91.25 208 GLN A N 1
ATOM 1650 C CA . GLN A 1 208 ? -9.260 -2.943 7.139 1.00 91.25 208 GLN A CA 1
ATOM 1651 C C . GLN A 1 208 ? -10.677 -3.512 7.109 1.00 91.25 208 GLN A C 1
ATOM 1653 O O . GLN A 1 208 ? -11.546 -2.994 7.808 1.00 91.25 208 GLN A O 1
ATOM 1658 N N . LEU A 1 209 ? -10.911 -4.583 6.349 1.00 89.06 209 LEU A N 1
ATOM 1659 C CA . LEU A 1 209 ? -12.213 -5.247 6.273 1.00 89.06 209 LEU A CA 1
ATOM 1660 C C . LEU A 1 209 ? -12.633 -5.803 7.637 1.00 89.06 209 LEU A C 1
ATOM 1662 O O . LEU A 1 209 ? -13.743 -5.530 8.094 1.00 89.06 209 LEU A O 1
ATOM 1666 N N . VAL A 1 210 ? -11.725 -6.505 8.325 1.00 89.94 210 VAL A N 1
ATOM 1667 C CA . VAL A 1 210 ? -11.977 -7.026 9.677 1.00 89.94 210 VAL A CA 1
ATOM 1668 C C . VAL A 1 210 ? -12.248 -5.881 10.654 1.00 89.94 210 VAL A C 1
ATOM 1670 O O . VAL A 1 210 ? -13.274 -5.893 11.331 1.00 89.94 210 VAL A O 1
ATOM 1673 N N . ALA A 1 211 ? -11.381 -4.863 10.683 1.00 89.62 211 ALA A N 1
ATOM 1674 C CA . ALA A 1 211 ? -11.524 -3.709 11.569 1.00 89.62 211 ALA A CA 1
ATOM 1675 C C . ALA A 1 211 ? -12.871 -3.013 11.372 1.00 89.62 211 ALA A C 1
ATOM 1677 O O . ALA A 1 211 ? -13.614 -2.804 12.322 1.00 89.62 211 ALA A O 1
ATOM 1678 N N . THR A 1 212 ? -13.217 -2.728 10.121 1.00 86.56 212 THR A N 1
ATOM 1679 C CA . THR A 1 212 ? -14.454 -2.040 9.760 1.00 86.56 212 THR A CA 1
ATOM 1680 C C . THR A 1 212 ? -15.694 -2.835 10.160 1.00 86.56 212 THR A C 1
ATOM 1682 O O . THR A 1 212 ? -16.640 -2.261 10.701 1.00 86.56 212 THR A O 1
ATOM 1685 N N . SER A 1 213 ? -15.689 -4.152 9.927 1.00 85.75 213 SER A N 1
ATOM 1686 C CA . SER A 1 213 ? -16.811 -5.021 10.294 1.00 85.75 213 SER A CA 1
ATOM 1687 C C . SER A 1 213 ? -17.075 -5.027 11.802 1.00 85.75 213 SER A C 1
ATOM 1689 O O . SER A 1 213 ? -18.225 -4.949 12.232 1.00 85.75 213 SER A O 1
ATOM 1691 N N . GLU A 1 214 ? -16.016 -5.031 12.610 1.00 87.38 214 GLU A N 1
ATOM 1692 C CA . GLU A 1 214 ? -16.124 -5.035 14.067 1.00 87.38 214 GLU A CA 1
ATOM 1693 C C . GLU A 1 214 ? -16.415 -3.658 14.644 1.00 87.38 214 GLU A C 1
ATOM 1695 O O . GLU A 1 214 ? -17.240 -3.538 15.545 1.00 87.38 214 GLU A O 1
ATOM 1700 N N . TRP A 1 215 ? -15.797 -2.599 14.118 1.00 87.00 215 TRP A N 1
ATOM 1701 C CA . TRP A 1 215 ? -16.103 -1.234 14.544 1.00 87.00 215 TRP A CA 1
ATOM 1702 C C . TRP A 1 215 ? -17.570 -0.916 14.340 1.00 87.00 215 TRP A C 1
ATOM 1704 O O . TRP A 1 215 ? -18.177 -0.335 15.230 1.00 87.00 215 TRP A O 1
ATOM 1714 N N . ARG A 1 216 ? -18.156 -1.357 13.222 1.00 83.31 216 ARG A N 1
ATOM 1715 C CA . ARG A 1 216 ? -19.594 -1.235 12.997 1.00 83.31 216 ARG A CA 1
ATOM 1716 C C . ARG A 1 216 ? -20.393 -1.889 14.128 1.00 83.31 216 ARG A C 1
ATOM 1718 O O . ARG A 1 216 ? -21.204 -1.213 14.748 1.00 83.31 216 ARG A O 1
ATOM 1725 N N . ARG A 1 217 ? -20.120 -3.162 14.437 1.00 83.44 217 ARG A N 1
ATOM 1726 C CA . ARG A 1 217 ? -20.817 -3.899 15.509 1.00 83.44 217 ARG A CA 1
ATOM 1727 C C . ARG A 1 217 ? -20.667 -3.235 16.877 1.00 83.44 217 ARG A C 1
ATOM 1729 O O . ARG A 1 217 ? -21.612 -3.200 17.652 1.00 83.44 217 ARG A O 1
ATOM 1736 N N . LEU A 1 218 ? -19.478 -2.721 17.189 1.00 83.75 218 LEU A N 1
ATOM 1737 C CA . LEU A 1 218 ? -19.213 -2.088 18.480 1.00 83.75 218 LEU A CA 1
ATOM 1738 C C . LEU A 1 218 ? -19.848 -0.695 18.583 1.00 83.75 218 LEU A C 1
ATOM 1740 O O . LEU A 1 218 ? -20.402 -0.350 19.626 1.00 83.75 218 LEU A O 1
ATOM 1744 N N . LEU A 1 219 ? -19.810 0.096 17.509 1.00 81.38 219 LEU A N 1
ATOM 1745 C CA . LEU A 1 219 ? -20.408 1.432 17.472 1.00 81.38 219 LEU A CA 1
ATOM 1746 C C . LEU A 1 219 ? -21.933 1.392 17.614 1.00 81.38 219 LEU A C 1
ATOM 1748 O O . LEU A 1 219 ? -22.470 2.288 18.256 1.00 81.38 219 LEU A O 1
ATOM 1752 N N . GLU A 1 220 ? -22.596 0.345 17.109 1.00 77.31 220 GLU A N 1
ATOM 1753 C CA . GLU A 1 220 ? -24.035 0.097 17.323 1.00 77.31 220 GLU A CA 1
ATOM 1754 C C . GLU A 1 220 ? -24.381 -0.056 18.823 1.00 77.31 220 GLU A C 1
ATOM 1756 O O . GLU A 1 220 ? -25.495 0.240 19.245 1.00 77.31 220 GLU A O 1
ATOM 1761 N N . THR A 1 221 ? -23.427 -0.483 19.661 1.00 75.62 221 THR A N 1
ATOM 1762 C CA . THR A 1 221 ? -23.656 -0.714 21.102 1.00 75.62 221 THR A CA 1
ATOM 1763 C C . THR A 1 221 ? -23.154 0.406 22.014 1.00 75.62 221 THR A C 1
ATOM 1765 O O . THR A 1 221 ? -23.647 0.562 23.131 1.00 75.62 221 THR A O 1
ATOM 1768 N N . SER A 1 222 ? -22.167 1.191 21.574 1.00 67.50 222 SER A N 1
ATOM 1769 C CA . SER A 1 222 ? -21.534 2.222 22.401 1.00 67.50 222 SER A CA 1
ATOM 1770 C C . SER A 1 222 ? -20.903 3.331 21.550 1.00 67.50 222 SER A C 1
ATOM 1772 O O . SER A 1 222 ? -19.680 3.415 21.403 1.00 67.50 222 SER A O 1
ATOM 1774 N N . SER A 1 223 ? -21.724 4.215 20.977 1.00 66.12 223 SER A N 1
ATOM 1775 C CA . SER A 1 223 ? -21.232 5.340 20.174 1.00 66.12 223 SER A CA 1
ATOM 1776 C C . SER A 1 223 ? -20.815 6.530 21.055 1.00 66.12 223 SER A C 1
ATOM 1778 O O . SER A 1 223 ? -21.617 7.414 21.368 1.00 66.12 223 SER A O 1
ATOM 1780 N N . THR A 1 224 ? -19.543 6.598 21.455 1.00 78.25 224 THR A N 1
ATOM 1781 C CA . THR A 1 224 ? -18.987 7.816 22.073 1.00 78.25 224 THR A CA 1
ATOM 1782 C C . THR A 1 224 ? -18.451 8.774 21.003 1.00 78.25 224 THR A C 1
ATOM 1784 O O . THR A 1 224 ? -17.981 8.360 19.942 1.00 78.25 224 THR A O 1
ATOM 1787 N N . ARG A 1 225 ? -18.450 10.089 21.271 1.00 78.50 225 ARG A N 1
ATOM 1788 C CA . ARG A 1 225 ? -17.833 11.071 20.350 1.00 78.50 225 ARG A CA 1
ATOM 1789 C C . ARG A 1 225 ? -16.340 10.800 20.122 1.00 78.50 225 ARG A C 1
ATOM 1791 O O . ARG A 1 225 ? -15.826 11.073 19.039 1.00 78.50 225 ARG A O 1
ATOM 1798 N N . ALA A 1 226 ? -15.648 10.281 21.138 1.00 81.00 226 ALA A N 1
ATOM 1799 C CA . ALA A 1 226 ? -14.235 9.920 21.053 1.00 81.00 226 ALA A CA 1
ATOM 1800 C C . ALA A 1 226 ? -14.007 8.756 20.075 1.00 81.00 226 ALA A C 1
ATOM 1802 O O . ALA A 1 226 ? -13.106 8.839 19.239 1.00 81.00 226 ALA A O 1
ATOM 1803 N N . ALA A 1 227 ? -14.867 7.734 20.121 1.00 83.12 227 ALA A N 1
ATOM 1804 C CA . ALA A 1 227 ? -14.854 6.602 19.202 1.00 83.12 227 ALA A CA 1
ATOM 1805 C C . ALA A 1 227 ? -15.006 7.051 17.742 1.00 83.12 227 ALA A C 1
ATOM 1807 O O . ALA A 1 227 ? -14.151 6.747 16.909 1.00 83.12 227 ALA A O 1
ATOM 1808 N N . VAL A 1 228 ? -16.031 7.862 17.452 1.00 81.25 228 VAL A N 1
ATOM 1809 C CA . VAL A 1 228 ? -16.279 8.396 16.101 1.00 81.25 228 VAL A CA 1
ATOM 1810 C C . VAL A 1 228 ? -15.081 9.206 15.606 1.00 81.25 228 VAL A C 1
ATOM 1812 O O . VAL A 1 228 ? -14.584 8.964 14.511 1.00 81.25 228 VAL A O 1
ATOM 1815 N N . ARG A 1 229 ? -14.546 10.115 16.433 1.00 84.19 229 ARG A N 1
ATOM 1816 C CA . ARG A 1 229 ? -13.368 10.919 16.070 1.00 84.19 229 ARG A CA 1
ATOM 1817 C C . ARG A 1 229 ? -12.143 10.049 15.766 1.00 84.19 229 ARG A C 1
ATOM 1819 O O . ARG A 1 229 ? -11.387 10.386 14.856 1.00 84.19 229 ARG A O 1
ATOM 1826 N N . SER A 1 230 ? -11.930 8.967 16.517 1.00 87.44 230 SER A N 1
ATOM 1827 C CA . SER A 1 230 ? -10.816 8.040 16.287 1.00 87.44 230 SER A CA 1
ATOM 1828 C C . SER A 1 230 ? -10.966 7.307 14.951 1.00 87.44 230 SER A C 1
ATOM 1830 O O . SER A 1 230 ? -10.047 7.339 14.130 1.00 87.44 230 SER A O 1
ATOM 1832 N N . VAL A 1 231 ? -12.158 6.760 14.677 1.00 86.56 231 VAL A N 1
ATOM 1833 C CA . VAL A 1 231 ? -12.493 6.112 13.397 1.00 86.56 231 VAL A CA 1
ATOM 1834 C C . VAL A 1 231 ? -12.311 7.080 12.229 1.00 86.56 231 VAL A C 1
ATOM 1836 O O . VAL A 1 231 ? -11.687 6.714 11.237 1.00 86.56 231 VAL A O 1
ATOM 1839 N N . THR A 1 232 ? -12.779 8.327 12.344 1.00 82.56 232 THR A N 1
ATOM 1840 C CA . THR A 1 232 ? -12.607 9.340 11.291 1.00 82.56 232 THR A CA 1
ATOM 1841 C C . THR A 1 232 ? -11.137 9.650 11.036 1.00 82.56 232 THR A C 1
ATOM 1843 O O . THR A 1 232 ? -10.717 9.660 9.885 1.00 82.56 232 THR A O 1
ATOM 1846 N N . ARG A 1 233 ? -10.331 9.884 12.082 1.00 86.50 233 ARG A N 1
ATOM 1847 C CA . ARG A 1 233 ? -8.895 10.182 11.923 1.00 86.50 233 ARG A CA 1
ATOM 1848 C C . ARG A 1 233 ? -8.153 9.045 11.233 1.00 86.50 233 ARG A C 1
ATOM 1850 O O . ARG A 1 233 ? -7.381 9.299 10.315 1.00 86.50 233 ARG A O 1
ATOM 1857 N N . TYR A 1 234 ? -8.413 7.811 11.654 1.00 90.25 234 TYR A N 1
ATOM 1858 C CA . TYR A 1 234 ? -7.853 6.634 11.003 1.00 90.25 234 TYR A CA 1
ATOM 1859 C C . TYR A 1 234 ? -8.328 6.517 9.547 1.00 90.25 234 TYR A C 1
ATOM 1861 O O . TYR A 1 234 ? -7.512 6.317 8.647 1.00 90.25 234 TYR A O 1
ATOM 1869 N N . GLY A 1 235 ? -9.633 6.699 9.321 1.00 85.50 235 GLY A N 1
ATOM 1870 C CA . GLY A 1 235 ? -10.249 6.705 8.000 1.00 85.50 235 GLY A CA 1
ATOM 1871 C C . GLY A 1 235 ? -9.531 7.669 7.066 1.00 85.50 235 GLY A C 1
ATOM 1872 O O . GLY A 1 235 ? -9.060 7.229 6.029 1.00 85.50 235 GLY A O 1
ATOM 1873 N N . LEU A 1 236 ? -9.325 8.925 7.480 1.00 83.00 236 LEU A N 1
ATOM 1874 C CA . LEU A 1 236 ? -8.600 9.949 6.713 1.00 83.00 236 LEU A CA 1
ATOM 1875 C C . LEU A 1 236 ? -7.190 9.514 6.298 1.00 83.00 236 LEU A C 1
ATOM 1877 O O . LEU A 1 236 ? -6.793 9.725 5.152 1.00 83.00 236 LEU A O 1
ATOM 1881 N N . SER A 1 237 ? -6.430 8.886 7.198 1.00 88.50 237 SER A N 1
ATOM 1882 C CA . SER A 1 237 ? -5.105 8.357 6.856 1.00 88.50 237 SER A CA 1
ATOM 1883 C C . SER A 1 237 ? -5.192 7.254 5.797 1.00 88.50 237 SER A C 1
ATOM 1885 O O . SER A 1 237 ? -4.370 7.208 4.884 1.00 88.50 237 SER A O 1
ATOM 1887 N N . PHE A 1 238 ? -6.206 6.392 5.881 1.00 87.69 238 PHE A N 1
ATOM 1888 C CA . PHE A 1 238 ? -6.461 5.367 4.870 1.00 87.69 238 PHE A CA 1
ATOM 1889 C C . PHE A 1 238 ? -6.942 5.972 3.538 1.00 87.69 238 PHE A C 1
ATOM 1891 O O . PHE A 1 238 ? -6.522 5.515 2.477 1.00 87.69 238 PHE A O 1
ATOM 1898 N N . CYS A 1 239 ? -7.748 7.042 3.570 1.00 84.12 239 CYS A N 1
ATOM 1899 C CA . CYS A 1 239 ? -8.164 7.799 2.384 1.00 84.12 239 CYS A CA 1
ATOM 1900 C C . CYS A 1 239 ? -6.961 8.317 1.608 1.00 84.12 239 CYS A C 1
ATOM 1902 O O . CYS A 1 239 ? -6.922 8.205 0.389 1.00 84.12 239 CYS A O 1
ATOM 1904 N N . PHE A 1 240 ? -5.983 8.879 2.320 1.00 85.81 240 PHE A N 1
ATOM 1905 C CA . PHE A 1 240 ? -4.762 9.383 1.709 1.00 85.81 240 PHE A CA 1
ATOM 1906 C C . PHE A 1 240 ? -4.007 8.266 0.977 1.00 85.81 240 PHE A C 1
ATOM 1908 O O . PHE A 1 240 ? -3.627 8.438 -0.177 1.00 85.81 240 PHE A O 1
ATOM 1915 N N . LEU A 1 241 ? -3.874 7.086 1.594 1.00 90.00 241 LEU A N 1
ATOM 1916 C CA . LEU A 1 241 ? -3.263 5.927 0.939 1.00 90.00 241 LEU A CA 1
ATOM 1917 C C . LEU A 1 241 ? -4.047 5.491 -0.313 1.00 90.00 241 LEU A C 1
ATOM 1919 O O . LEU A 1 241 ? -3.455 5.254 -1.365 1.00 90.00 241 LEU A O 1
ATOM 1923 N N . LEU A 1 242 ? -5.379 5.427 -0.229 1.00 89.06 242 LEU A N 1
ATOM 1924 C CA . LEU A 1 242 ? -6.228 5.110 -1.379 1.00 89.06 242 LEU A CA 1
ATOM 1925 C C . LEU A 1 242 ? -6.138 6.172 -2.480 1.00 89.06 242 LEU A C 1
ATOM 1927 O O . LEU A 1 242 ? -6.161 5.823 -3.655 1.00 89.06 242 LEU A O 1
ATOM 1931 N N . ALA A 1 243 ? -5.993 7.452 -2.146 1.00 86.06 243 ALA A N 1
ATOM 1932 C CA . ALA A 1 243 ? -5.785 8.503 -3.138 1.00 86.06 243 ALA A CA 1
ATOM 1933 C C . ALA A 1 243 ? -4.468 8.292 -3.901 1.00 86.06 243 ALA A C 1
ATOM 1935 O O . ALA A 1 243 ? -4.438 8.423 -5.122 1.00 86.06 243 ALA A O 1
ATOM 1936 N N . LEU A 1 244 ? -3.400 7.874 -3.213 1.00 89.38 244 LEU A N 1
ATOM 1937 C CA . LEU A 1 244 ? -2.127 7.536 -3.855 1.00 89.38 244 LEU A CA 1
ATOM 1938 C C . LEU A 1 244 ? -2.234 6.298 -4.759 1.00 89.38 244 LEU A C 1
ATOM 1940 O O . LEU A 1 244 ? -1.668 6.287 -5.852 1.00 89.38 244 LEU A O 1
ATOM 1944 N N . PHE A 1 245 ? -2.995 5.273 -4.358 1.00 90.50 245 PHE A N 1
ATOM 1945 C CA . PHE A 1 245 ? -3.284 4.138 -5.245 1.00 90.50 245 PHE A CA 1
ATOM 1946 C C . PHE A 1 245 ? -4.148 4.537 -6.441 1.00 90.50 245 PHE A C 1
ATOM 1948 O O . PHE A 1 245 ? -3.886 4.073 -7.549 1.00 90.50 245 PHE A O 1
ATOM 1955 N N . GLY A 1 246 ? -5.122 5.425 -6.244 1.00 89.12 246 GLY A N 1
ATOM 1956 C CA . GLY A 1 246 ? -5.923 6.002 -7.321 1.00 89.12 246 GLY A CA 1
ATOM 1957 C C . GLY A 1 246 ? -5.044 6.742 -8.325 1.00 89.12 246 GLY A C 1
ATOM 1958 O O . GLY A 1 246 ? -5.098 6.443 -9.513 1.00 89.12 246 GLY A O 1
ATOM 1959 N N . LEU A 1 247 ? -4.146 7.607 -7.843 1.00 87.00 247 LEU A N 1
ATOM 1960 C CA . LEU A 1 247 ? -3.157 8.301 -8.671 1.00 87.00 247 LEU A CA 1
ATOM 1961 C C . LEU A 1 247 ? -2.302 7.313 -9.473 1.00 87.00 247 LEU A C 1
ATOM 1963 O O . LEU A 1 247 ? -2.124 7.489 -10.675 1.00 87.00 247 LEU A O 1
ATOM 1967 N N . ARG A 1 248 ? -1.818 6.240 -8.839 1.00 89.12 248 ARG A N 1
ATOM 1968 C CA . ARG A 1 248 ? -1.069 5.178 -9.524 1.00 89.12 248 ARG A CA 1
ATOM 1969 C C . ARG A 1 248 ? -1.882 4.522 -10.639 1.00 89.12 248 ARG A C 1
ATOM 1971 O O . ARG A 1 248 ? -1.352 4.323 -11.726 1.00 89.12 248 ARG A O 1
ATOM 1978 N N . LEU A 1 249 ? -3.152 4.201 -10.394 1.00 89.31 249 LEU A N 1
ATOM 1979 C CA . LEU A 1 249 ? -4.033 3.612 -11.409 1.00 89.31 249 LEU A CA 1
ATOM 1980 C C . LEU A 1 249 ? -4.351 4.598 -12.539 1.00 89.31 249 LEU A C 1
ATOM 1982 O O . LEU A 1 249 ? -4.481 4.188 -13.691 1.00 89.31 249 LEU A O 1
ATOM 1986 N N . SER A 1 250 ? -4.439 5.893 -12.241 1.00 86.75 250 SER A N 1
ATOM 1987 C CA . SER A 1 250 ? -4.579 6.939 -13.255 1.00 86.75 250 SER A CA 1
ATOM 1988 C C . SER A 1 250 ? -3.332 7.037 -14.131 1.00 86.75 250 SER A C 1
ATOM 1990 O O . SER A 1 250 ? -3.458 7.060 -15.352 1.00 86.75 250 SER A O 1
ATOM 1992 N N . ILE A 1 251 ? -2.133 7.024 -13.539 1.00 86.19 251 ILE A N 1
ATOM 1993 C CA . ILE A 1 251 ? -0.876 7.025 -14.302 1.00 86.19 251 ILE A CA 1
ATOM 1994 C C . ILE A 1 251 ? -0.789 5.778 -15.186 1.00 86.19 251 ILE A C 1
ATOM 1996 O O . ILE A 1 251 ? -0.533 5.886 -16.383 1.00 86.19 251 ILE A O 1
ATOM 2000 N N . GLU A 1 252 ? -1.066 4.604 -14.620 1.00 85.06 252 GLU A N 1
ATOM 2001 C CA . GLU A 1 252 ? -1.098 3.346 -15.366 1.00 85.06 252 GLU A CA 1
ATOM 2002 C C . GLU A 1 252 ? -2.110 3.408 -16.524 1.00 85.06 252 GLU A C 1
ATOM 2004 O O . GLU A 1 252 ? -1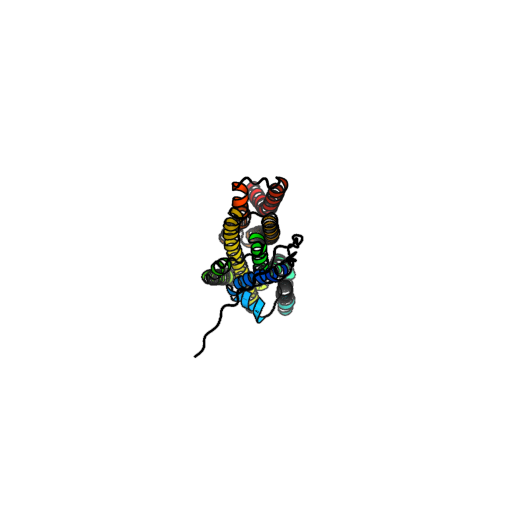.813 2.940 -17.618 1.00 85.06 252 GLU A O 1
ATOM 2009 N N . GLY A 1 253 ? -3.254 4.075 -16.337 1.00 85.50 253 GLY A N 1
ATOM 2010 C CA . GLY A 1 253 ? -4.254 4.282 -17.386 1.00 85.50 253 GLY A CA 1
ATOM 2011 C C . GLY A 1 253 ? -3.851 5.258 -18.497 1.00 85.50 253 GLY A C 1
ATOM 2012 O O . GLY A 1 253 ? -4.365 5.166 -19.612 1.00 85.50 253 GLY A O 1
ATOM 2013 N N . ILE A 1 254 ? -2.931 6.185 -18.228 1.00 83.94 254 ILE A N 1
ATOM 2014 C CA . ILE A 1 254 ? -2.341 7.068 -19.246 1.00 83.94 254 ILE A CA 1
ATOM 2015 C C . ILE A 1 254 ? -1.281 6.306 -20.044 1.00 83.94 254 ILE A C 1
ATOM 2017 O O . ILE A 1 254 ? -1.228 6.404 -21.271 1.00 83.94 254 ILE A O 1
ATOM 2021 N N . GLU A 1 255 ? -0.443 5.550 -19.340 1.00 80.75 255 GLU A N 1
ATOM 2022 C CA . GLU A 1 255 ? 0.733 4.895 -19.899 1.00 80.75 255 GLU A CA 1
ATOM 2023 C C . GLU A 1 255 ? 0.396 3.607 -20.658 1.00 80.75 255 GLU A C 1
ATOM 2025 O O . GLU A 1 255 ? 0.964 3.377 -21.722 1.00 80.75 255 GLU A O 1
ATOM 2030 N N . LEU A 1 256 ? -0.543 2.784 -20.175 1.00 77.19 256 LEU A N 1
ATOM 2031 C CA . LEU A 1 256 ? -0.907 1.514 -20.821 1.00 77.19 256 LEU A CA 1
ATOM 2032 C C . LEU A 1 256 ? -1.310 1.707 -22.290 1.00 77.19 256 LEU A C 1
ATOM 2034 O O . LEU A 1 256 ? -0.640 1.138 -23.143 1.00 77.19 256 LEU A O 1
ATOM 2038 N N . PRO A 1 257 ? -2.296 2.552 -22.654 1.00 79.44 257 PRO A N 1
ATOM 2039 C CA . PRO A 1 257 ? -2.669 2.727 -24.059 1.00 79.44 257 PRO A CA 1
ATOM 2040 C C . PRO A 1 257 ? -1.536 3.283 -24.925 1.00 79.44 257 PRO A C 1
ATOM 2042 O O . PRO A 1 257 ? -1.431 2.922 -26.092 1.00 79.44 257 PRO A O 1
ATOM 2045 N N . ARG A 1 258 ? -0.666 4.134 -24.362 1.00 77.06 258 ARG A N 1
ATOM 2046 C CA . ARG A 1 258 ? 0.519 4.642 -25.073 1.00 77.06 258 ARG A CA 1
ATOM 2047 C C . ARG A 1 258 ? 1.539 3.541 -25.360 1.00 77.06 258 ARG A C 1
ATOM 2049 O O . ARG A 1 258 ? 2.259 3.638 -26.345 1.00 77.06 258 ARG A O 1
ATOM 2056 N N . ARG A 1 259 ? 1.607 2.518 -24.504 1.00 71.56 259 ARG A N 1
ATOM 2057 C CA . ARG A 1 259 ? 2.601 1.437 -24.560 1.00 71.56 259 ARG A CA 1
ATOM 2058 C C . ARG A 1 259 ? 2.099 0.198 -25.300 1.00 71.56 259 ARG A C 1
ATOM 2060 O O . ARG A 1 259 ? 2.820 -0.342 -26.127 1.00 71.56 259 ARG A O 1
ATOM 2067 N N . SER A 1 260 ? 0.884 -0.256 -25.004 1.00 70.06 260 SER A N 1
ATOM 2068 C CA . SER A 1 260 ? 0.287 -1.487 -25.541 1.00 70.06 260 SER A CA 1
ATOM 2069 C C . SER A 1 260 ? -0.807 -1.248 -26.580 1.00 70.06 260 SER A C 1
ATOM 2071 O O . SER A 1 260 ? -1.397 -2.210 -27.061 1.00 70.06 260 SER A O 1
ATOM 2073 N N . GLY A 1 261 ? -1.135 0.006 -26.905 1.00 78.50 261 GLY A N 1
ATOM 2074 C CA . GLY A 1 261 ? -2.197 0.358 -27.858 1.00 78.50 261 GLY A CA 1
ATOM 2075 C C . GLY A 1 261 ? -3.625 0.133 -27.345 1.00 78.50 261 GLY A C 1
ATOM 2076 O O . GLY A 1 261 ? -4.573 0.637 -27.936 1.00 78.50 261 GLY A O 1
ATOM 2077 N N . ALA A 1 262 ? -3.796 -0.581 -26.230 1.00 81.38 262 ALA A N 1
ATOM 2078 C CA . ALA A 1 262 ? -5.083 -0.849 -25.599 1.00 81.38 262 ALA A CA 1
ATOM 2079 C C . ALA A 1 262 ? -4.930 -1.071 -24.089 1.00 81.38 262 ALA A C 1
ATOM 2081 O O . ALA A 1 262 ? -3.847 -1.402 -23.598 1.00 81.38 262 ALA A O 1
ATOM 2082 N N . PHE A 1 263 ? -6.036 -0.925 -23.358 1.00 81.69 263 PHE A N 1
ATOM 2083 C CA . PHE A 1 263 ? -6.117 -1.343 -21.961 1.00 81.69 263 PHE A CA 1
ATOM 2084 C C . PHE A 1 263 ? -6.103 -2.865 -21.854 1.00 81.69 263 PHE A C 1
ATOM 2086 O O . PHE A 1 263 ? -6.799 -3.564 -22.589 1.00 81.69 263 PHE A O 1
ATOM 2093 N N . THR A 1 264 ? -5.340 -3.384 -20.900 1.00 81.38 264 THR A N 1
ATOM 2094 C CA . THR A 1 264 ? -5.308 -4.816 -20.617 1.00 81.38 264 THR A CA 1
ATOM 2095 C C . THR A 1 264 ? -6.431 -5.205 -19.646 1.00 81.38 264 THR A C 1
ATOM 2097 O O . THR A 1 264 ? -6.812 -4.403 -18.790 1.00 81.38 264 THR A O 1
ATOM 2100 N N . PRO A 1 265 ? -6.957 -6.444 -19.699 1.00 83.94 265 PRO A N 1
ATOM 2101 C CA . PRO A 1 265 ? -7.964 -6.911 -18.741 1.00 83.94 265 PRO A CA 1
ATOM 2102 C C . PRO A 1 265 ? -7.541 -6.752 -17.272 1.00 83.94 265 PRO A C 1
ATOM 2104 O O . PRO A 1 265 ? -8.371 -6.451 -16.415 1.00 83.94 265 PRO A O 1
ATOM 2107 N N . ASP A 1 266 ? -6.244 -6.887 -16.972 1.00 80.56 266 ASP A N 1
ATOM 2108 C CA . ASP A 1 266 ? -5.728 -6.722 -15.610 1.00 80.56 266 ASP A CA 1
ATOM 2109 C C . ASP A 1 266 ? -5.885 -5.292 -15.070 1.00 80.56 266 ASP A C 1
ATOM 2111 O O . ASP A 1 266 ? -6.074 -5.115 -13.865 1.00 80.56 266 ASP A O 1
ATOM 2115 N N . TYR A 1 267 ? -5.892 -4.282 -15.943 1.00 85.00 267 TYR A N 1
ATOM 2116 C CA . TYR A 1 267 ? -6.160 -2.898 -15.560 1.00 85.00 267 TYR A CA 1
ATOM 2117 C C . TYR A 1 267 ? -7.582 -2.726 -15.014 1.00 85.00 267 TYR A C 1
ATOM 2119 O O . TYR A 1 267 ? -7.777 -2.159 -13.937 1.00 85.00 267 TYR A O 1
ATOM 2127 N N . PHE A 1 268 ? -8.578 -3.287 -15.704 1.00 86.25 268 PHE A N 1
ATOM 2128 C CA . PHE A 1 268 ? -9.975 -3.226 -15.266 1.00 86.25 268 PHE A CA 1
ATOM 2129 C C . PHE A 1 268 ? -10.200 -3.981 -13.956 1.00 86.25 268 PHE A C 1
ATOM 2131 O O . PHE A 1 268 ? -10.935 -3.501 -13.093 1.00 86.25 268 PHE A O 1
ATOM 2138 N N . VAL A 1 269 ? -9.521 -5.115 -13.760 1.00 86.38 269 VAL A N 1
ATOM 2139 C CA . VAL A 1 269 ? -9.553 -5.846 -12.483 1.00 86.38 269 VAL A CA 1
ATOM 2140 C C . VAL A 1 269 ? -8.978 -4.991 -11.350 1.00 86.38 269 VAL A C 1
ATOM 2142 O O . VAL A 1 269 ? -9.589 -4.906 -10.283 1.00 86.38 269 VAL A O 1
ATOM 2145 N N . LYS A 1 270 ? -7.847 -4.305 -11.572 1.00 87.69 270 LYS A N 1
ATOM 2146 C CA . LYS A 1 270 ? -7.249 -3.389 -10.584 1.00 87.69 270 LYS A CA 1
ATOM 2147 C C . LYS A 1 270 ? -8.191 -2.232 -10.237 1.00 87.69 270 LYS A C 1
ATOM 2149 O O . LYS A 1 270 ? -8.352 -1.935 -9.055 1.00 87.69 270 LYS A O 1
ATOM 2154 N N . ILE A 1 271 ? -8.842 -1.616 -11.231 1.00 87.75 271 ILE A N 1
ATOM 2155 C CA . ILE A 1 271 ? -9.856 -0.571 -11.004 1.00 87.75 271 ILE A CA 1
ATOM 2156 C C . ILE A 1 271 ? -11.036 -1.122 -10.207 1.00 87.75 271 ILE A C 1
ATOM 2158 O O . ILE A 1 271 ? -11.432 -0.519 -9.213 1.00 87.75 271 ILE A O 1
ATOM 2162 N N . GLY A 1 272 ? -11.596 -2.262 -10.617 1.00 87.12 272 GLY A N 1
ATOM 2163 C CA . GLY A 1 272 ? -12.743 -2.868 -9.942 1.00 87.12 272 GLY A CA 1
ATOM 2164 C C . GLY A 1 272 ? -12.440 -3.165 -8.475 1.00 87.12 272 GLY A C 1
ATOM 2165 O O . GLY A 1 272 ? -13.219 -2.802 -7.593 1.00 87.12 272 GLY A O 1
ATOM 2166 N N . LEU A 1 273 ? -11.264 -3.738 -8.200 1.00 85.88 273 LEU A N 1
ATOM 2167 C CA . LEU A 1 273 ? -10.798 -3.993 -6.840 1.00 85.88 273 LEU A CA 1
ATOM 2168 C C . LEU A 1 273 ? -10.601 -2.691 -6.054 1.00 85.88 273 LEU A C 1
ATOM 2170 O O . LEU A 1 273 ? -11.020 -2.607 -4.902 1.00 85.88 273 LEU A O 1
ATOM 2174 N N . TYR A 1 274 ? -10.003 -1.670 -6.669 1.00 87.69 274 TYR A N 1
ATOM 2175 C CA . TYR A 1 274 ? -9.815 -0.360 -6.051 1.00 87.69 274 TYR A CA 1
ATOM 2176 C C . TYR A 1 274 ? -11.141 0.292 -5.660 1.00 87.69 274 TYR A C 1
ATOM 2178 O O . TYR A 1 274 ? -11.275 0.777 -4.536 1.00 87.69 274 TYR A O 1
ATOM 2186 N N . VAL A 1 275 ? -12.130 0.276 -6.554 1.00 86.69 275 VAL A N 1
ATOM 2187 C CA . VAL A 1 275 ? -13.465 0.824 -6.294 1.00 86.69 275 VAL A CA 1
ATOM 2188 C C . VAL A 1 275 ? -14.144 0.032 -5.182 1.00 86.69 275 VAL A C 1
ATOM 2190 O O . VAL A 1 275 ? -14.608 0.630 -4.215 1.00 86.69 275 VAL A O 1
ATOM 2193 N N . ALA A 1 276 ? -14.145 -1.301 -5.254 1.00 84.50 276 ALA A N 1
ATOM 2194 C CA . ALA A 1 276 ? -14.753 -2.148 -4.230 1.00 84.50 27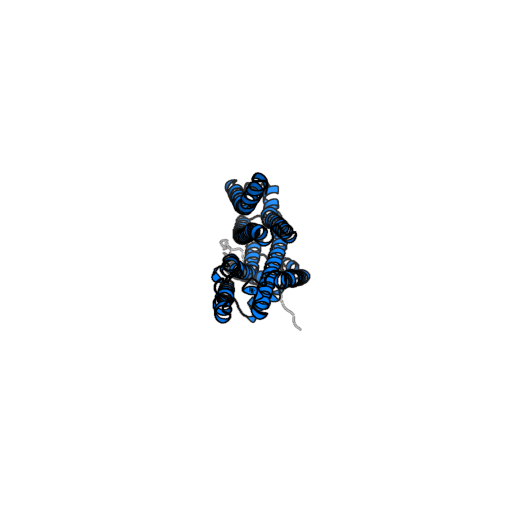6 ALA A CA 1
ATOM 2195 C C . ALA A 1 276 ? -14.124 -1.928 -2.844 1.00 84.50 276 ALA A C 1
ATOM 2197 O O . ALA A 1 276 ? -14.844 -1.747 -1.859 1.00 84.50 276 ALA A O 1
ATOM 2198 N N . LEU A 1 277 ? -12.789 -1.892 -2.760 1.00 81.31 277 LEU A N 1
ATOM 2199 C CA . LEU A 1 277 ? -12.060 -1.627 -1.519 1.00 81.31 277 LEU A CA 1
ATOM 2200 C C . LEU A 1 277 ? -12.318 -0.214 -1.006 1.00 81.31 277 LEU A C 1
ATOM 2202 O O . LEU A 1 277 ? -12.595 -0.045 0.176 1.00 81.31 277 LEU A O 1
ATOM 2206 N N . SER A 1 278 ? -12.284 0.793 -1.875 1.00 82.00 278 SER A N 1
ATOM 2207 C CA . SER A 1 278 ? -12.578 2.169 -1.477 1.00 82.00 278 SER A CA 1
ATOM 2208 C C . SER A 1 278 ? -13.994 2.258 -0.910 1.00 82.00 278 SER A C 1
ATOM 2210 O O . SER A 1 278 ? -14.177 2.661 0.233 1.00 82.00 278 SER A O 1
ATOM 2212 N N . LEU A 1 279 ? -15.005 1.768 -1.627 1.00 80.94 279 LEU A N 1
ATOM 2213 C CA . LEU A 1 279 ? -16.388 1.828 -1.157 1.00 80.94 279 LEU A CA 1
ATOM 2214 C C . LEU A 1 279 ? -16.585 1.091 0.175 1.00 80.94 279 LEU A C 1
ATOM 2216 O O . LEU A 1 279 ? -17.159 1.647 1.112 1.00 80.94 279 LEU A O 1
ATOM 2220 N N . THR A 1 280 ? -16.074 -0.135 0.295 1.00 74.69 280 THR A N 1
ATOM 2221 C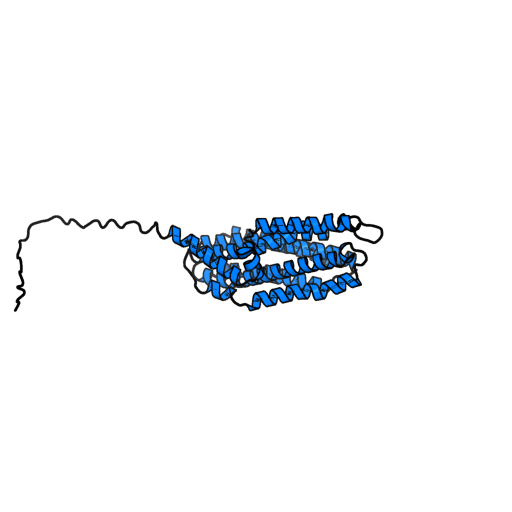 CA . THR A 1 280 ? -16.215 -0.923 1.529 1.00 74.69 280 THR A CA 1
ATOM 2222 C C . THR A 1 280 ? -15.488 -0.288 2.710 1.00 74.69 280 THR A C 1
ATOM 2224 O O . THR A 1 280 ? -16.060 -0.201 3.792 1.00 74.69 280 THR A O 1
ATOM 2227 N N . CYS A 1 281 ? -14.270 0.217 2.526 1.00 70.88 281 CYS A N 1
ATOM 2228 C CA . CYS A 1 281 ? -13.486 0.784 3.622 1.00 70.88 281 CYS A CA 1
ATOM 2229 C C . CYS A 1 281 ? -14.018 2.145 4.093 1.00 70.88 281 CYS A C 1
ATOM 2231 O O . CYS A 1 281 ? -13.880 2.472 5.271 1.00 70.88 281 CYS A O 1
ATOM 2233 N N . PHE A 1 282 ? -14.633 2.921 3.197 1.00 71.56 282 PHE A N 1
ATOM 2234 C CA . PHE A 1 282 ? -15.184 4.240 3.505 1.00 71.56 282 PHE A CA 1
ATOM 2235 C C . PHE A 1 282 ? -16.605 4.196 4.062 1.00 71.56 282 PHE A C 1
ATOM 2237 O O . PHE A 1 282 ? -16.895 4.839 5.070 1.00 71.56 282 PHE A O 1
ATOM 2244 N N . PHE A 1 283 ? -17.507 3.469 3.402 1.00 68.94 283 PHE A N 1
ATOM 2245 C CA . PHE A 1 283 ? -18.932 3.547 3.721 1.00 68.94 283 PHE A CA 1
ATOM 2246 C C . PHE A 1 283 ? -19.345 2.563 4.813 1.00 68.94 283 PHE A C 1
ATOM 2248 O O . PHE A 1 283 ? -20.235 2.876 5.603 1.00 68.94 283 PHE A O 1
ATOM 2255 N N . ALA A 1 284 ? -18.696 1.400 4.927 1.00 70.25 284 ALA A N 1
ATOM 2256 C CA . ALA A 1 284 ? -19.118 0.389 5.895 1.00 70.25 284 ALA A CA 1
ATOM 2257 C C . ALA A 1 284 ? -18.981 0.798 7.381 1.00 70.25 284 ALA A C 1
ATOM 2259 O O . ALA A 1 284 ? -19.892 0.452 8.138 1.00 70.25 284 ALA A O 1
ATOM 2260 N N . PRO A 1 285 ? -17.953 1.554 7.833 1.00 63.38 285 PRO A N 1
ATOM 2261 C CA . PRO A 1 285 ? -17.902 2.018 9.221 1.00 63.38 285 PRO A CA 1
ATOM 2262 C C . PRO A 1 285 ? -18.977 3.077 9.519 1.00 63.38 285 PRO A C 1
ATOM 2264 O O . PRO A 1 285 ? -19.425 3.204 10.655 1.00 63.38 285 PRO A O 1
ATOM 2267 N N . LEU A 1 286 ? -19.391 3.845 8.504 1.00 63.62 286 LEU A N 1
ATOM 2268 C CA . LEU A 1 286 ? -20.286 4.998 8.648 1.00 63.62 286 LEU A CA 1
ATOM 2269 C C . LEU A 1 286 ? -21.762 4.645 8.471 1.00 63.62 286 LEU A C 1
ATOM 2271 O O . LEU A 1 286 ? -22.625 5.333 9.012 1.00 63.62 286 LEU A O 1
ATOM 2275 N N . TYR A 1 287 ? -22.056 3.560 7.756 1.00 66.75 287 TYR A N 1
ATOM 2276 C CA . TYR A 1 287 ? -23.420 3.086 7.540 1.00 66.75 287 TYR A CA 1
ATOM 2277 C C . TYR A 1 287 ? -24.157 2.795 8.858 1.00 66.75 287 TYR A C 1
ATOM 2279 O O . TYR A 1 287 ? -25.338 3.111 8.976 1.00 66.75 287 TYR A O 1
ATOM 2287 N N . GLY A 1 288 ? -23.458 2.254 9.865 1.00 60.84 288 GLY A N 1
ATOM 2288 C CA . GLY A 1 288 ? -24.031 2.029 11.200 1.00 60.84 288 GLY A CA 1
ATOM 2289 C C . GLY A 1 288 ? -24.439 3.336 11.888 1.00 60.84 288 GLY A C 1
ATOM 2290 O O . GLY A 1 288 ? -25.569 3.474 12.338 1.00 60.84 288 GLY A O 1
ATOM 2291 N N . VAL A 1 289 ? -23.559 4.343 11.859 1.00 62.09 289 VAL A N 1
ATOM 2292 C CA . VAL A 1 289 ? -23.819 5.667 12.456 1.00 62.09 289 VAL A CA 1
ATOM 2293 C C . VAL A 1 289 ? -24.974 6.390 11.754 1.00 62.09 289 VAL A C 1
ATOM 2295 O O . VAL A 1 289 ? -25.787 7.037 12.409 1.00 62.09 289 VAL A O 1
ATOM 2298 N N . TRP A 1 290 ? -25.065 6.271 10.425 1.00 63.03 290 TRP A N 1
ATOM 2299 C CA . TRP A 1 290 ? -26.129 6.894 9.634 1.00 63.03 290 TRP A CA 1
ATOM 2300 C C . TRP A 1 290 ? -27.512 6.301 9.932 1.00 63.03 290 TRP A C 1
ATOM 2302 O O . TRP A 1 290 ? -28.489 7.044 10.028 1.00 63.03 290 TRP A O 1
ATOM 2312 N N . ARG A 1 291 ? -27.597 4.979 10.125 1.00 63.84 291 ARG A N 1
ATOM 2313 C CA . ARG A 1 291 ? -28.856 4.279 10.415 1.00 63.84 291 ARG A CA 1
ATOM 2314 C C . ARG A 1 291 ? -29.468 4.688 11.758 1.00 63.84 291 ARG A C 1
ATOM 2316 O O . ARG A 1 291 ? -30.688 4.788 11.847 1.00 63.84 291 ARG A O 1
ATOM 2323 N N . ASP A 1 292 ? -28.648 4.953 12.771 1.00 58.56 292 ASP A N 1
ATOM 2324 C CA . ASP A 1 292 ? -29.138 5.227 14.129 1.00 58.56 292 ASP A CA 1
ATOM 2325 C C . ASP A 1 292 ? -29.645 6.666 14.328 1.00 58.56 292 ASP A C 1
ATOM 2327 O O . ASP A 1 292 ? -30.031 7.047 15.433 1.00 58.56 292 ASP A O 1
ATOM 2331 N N . GLY A 1 293 ? -29.660 7.496 13.276 1.00 54.84 293 GLY A N 1
ATOM 2332 C CA . GLY A 1 293 ? -30.267 8.832 13.309 1.00 54.84 293 GLY A CA 1
ATOM 2333 C C . GLY A 1 293 ? -29.609 9.801 14.298 1.00 54.84 293 GLY A C 1
ATOM 2334 O O . GLY A 1 293 ? -30.149 10.879 14.567 1.00 54.84 293 GLY A O 1
ATOM 2335 N N . THR A 1 294 ? -28.439 9.449 14.843 1.00 58.06 294 THR A N 1
ATOM 2336 C CA . THR A 1 294 ? -27.665 10.357 15.683 1.00 58.06 294 THR A CA 1
ATOM 2337 C C . THR A 1 294 ? -27.311 11.573 14.837 1.00 58.06 294 THR A C 1
ATOM 2339 O O . THR A 1 294 ? -26.689 11.462 13.783 1.00 58.06 294 THR A O 1
ATOM 2342 N N . ARG A 1 295 ? -27.766 12.755 15.275 1.00 51.19 295 ARG A N 1
ATOM 2343 C CA . ARG A 1 295 ? -27.482 14.050 14.639 1.00 51.19 295 ARG A CA 1
ATOM 2344 C C . ARG A 1 295 ? -25.996 14.376 14.776 1.00 51.19 295 ARG A C 1
ATOM 2346 O O . ARG A 1 295 ? -25.596 15.241 15.551 1.00 51.19 295 ARG A O 1
ATOM 2353 N N . VAL A 1 296 ? -25.155 13.655 14.056 1.00 54.69 296 VAL A N 1
ATOM 2354 C CA . VAL A 1 296 ? -23.770 14.037 13.842 1.00 54.69 296 VAL A CA 1
ATOM 2355 C C . VAL A 1 296 ? -23.833 15.152 12.785 1.00 54.69 296 VAL A C 1
ATOM 2357 O O . VAL A 1 296 ? -24.345 14.936 11.689 1.00 54.69 296 VAL A O 1
ATOM 2360 N N . SER A 1 297 ? -23.416 16.368 13.162 1.00 56.59 297 SER A N 1
ATOM 2361 C CA . SER A 1 297 ? -23.579 17.633 12.409 1.00 56.59 297 SER A CA 1
ATOM 2362 C C . SER A 1 297 ? -23.272 17.532 10.908 1.00 56.59 297 SER A C 1
ATOM 2364 O O . SER A 1 297 ? -22.131 17.269 10.563 1.00 56.59 297 SER A O 1
ATOM 2366 N N . TYR A 1 298 ? -24.235 17.812 10.025 1.00 52.06 298 TYR A N 1
ATOM 2367 C CA . TYR A 1 298 ? -24.135 17.758 8.551 1.00 52.06 298 TYR A CA 1
ATOM 2368 C C . TYR A 1 298 ? -22.761 18.108 7.922 1.00 52.06 298 TYR A C 1
ATOM 2370 O O . TYR A 1 298 ? -22.368 17.468 6.945 1.00 52.06 298 TYR A O 1
ATOM 2378 N N . ASP A 1 299 ? -21.994 19.032 8.504 1.00 57.38 299 ASP A N 1
ATOM 2379 C CA . ASP A 1 299 ? -20.615 19.370 8.116 1.00 57.38 299 ASP A CA 1
ATOM 2380 C C . ASP A 1 299 ? -19.657 18.164 8.027 1.00 57.38 299 ASP A C 1
ATOM 2382 O O . ASP A 1 299 ? -18.794 18.110 7.148 1.00 57.38 299 ASP A O 1
ATOM 2386 N N . TRP A 1 300 ? -19.792 17.158 8.898 1.00 59.56 300 TRP A N 1
ATOM 2387 C CA . TRP A 1 300 ? -18.886 15.998 8.916 1.00 59.56 300 TRP A CA 1
ATOM 2388 C C . TRP A 1 300 ? -19.143 15.048 7.735 1.00 59.56 300 TRP A C 1
ATOM 2390 O O . TRP A 1 300 ? -18.195 14.535 7.138 1.00 59.56 300 TRP A O 1
ATOM 2400 N N . LEU A 1 301 ? -20.416 14.840 7.380 1.00 54.56 301 LEU A N 1
ATOM 2401 C CA . LEU A 1 301 ? -20.832 13.984 6.271 1.00 54.56 301 LEU A CA 1
ATOM 2402 C C . LEU A 1 301 ? -20.493 14.660 4.940 1.00 54.56 301 LEU A C 1
ATOM 2404 O O . LEU A 1 301 ? -20.014 13.999 4.025 1.00 54.56 301 LEU A O 1
ATOM 2408 N N . ALA A 1 302 ? -20.663 15.984 4.868 1.00 53.62 302 ALA A N 1
ATOM 2409 C CA . ALA A 1 302 ? -20.243 16.798 3.735 1.00 53.62 302 ALA A CA 1
ATOM 2410 C C . ALA A 1 302 ? -18.721 16.747 3.527 1.00 53.62 302 ALA A C 1
ATOM 2412 O O . ALA A 1 302 ? -18.276 16.560 2.401 1.00 53.62 302 ALA A O 1
ATOM 2413 N N . THR A 1 303 ? -17.921 16.800 4.597 1.00 58.31 303 THR A N 1
ATOM 2414 C CA . THR A 1 303 ? -16.454 16.674 4.509 1.00 58.31 303 THR A CA 1
ATOM 2415 C C . THR A 1 303 ? -16.033 15.284 4.012 1.00 58.31 303 THR A C 1
ATOM 2417 O O . THR A 1 303 ? -15.152 15.159 3.166 1.00 58.31 303 THR A O 1
ATOM 2420 N N . LEU A 1 304 ? -16.691 14.220 4.486 1.00 58.81 304 LEU A N 1
ATOM 2421 C CA . LEU A 1 304 ? -16.432 12.847 4.039 1.00 58.81 304 LEU A CA 1
ATOM 2422 C C . LEU A 1 304 ? -16.914 12.575 2.611 1.00 58.81 304 LEU A C 1
ATOM 2424 O O . LEU A 1 304 ? -16.227 11.873 1.879 1.00 58.81 304 LEU A O 1
ATOM 2428 N N . LEU A 1 305 ? -18.042 13.152 2.194 1.00 55.94 305 LEU A N 1
ATOM 2429 C CA . LEU A 1 305 ? -18.526 13.110 0.810 1.00 55.94 305 LEU A CA 1
ATOM 2430 C C . LEU A 1 305 ? -17.630 13.921 -0.128 1.00 55.94 305 LEU A C 1
ATOM 2432 O O . LEU A 1 305 ? -17.361 13.473 -1.237 1.00 55.94 305 LEU A O 1
ATOM 2436 N N . GLN A 1 306 ? -17.107 15.063 0.318 1.00 54.09 306 GLN A N 1
ATOM 2437 C CA . GLN A 1 306 ? -16.100 15.829 -0.418 1.00 54.09 306 GLN A CA 1
ATOM 2438 C C . GLN A 1 306 ? -14.788 15.044 -0.546 1.00 54.09 306 GLN A C 1
ATOM 2440 O O . GLN A 1 306 ? -14.189 15.036 -1.616 1.00 54.09 306 GLN A O 1
ATOM 2445 N N . LEU A 1 307 ? -14.375 14.304 0.487 1.00 54.50 307 LEU A N 1
ATOM 2446 C CA . LEU A 1 307 ? -13.197 13.428 0.450 1.00 54.50 307 LEU A CA 1
ATOM 2447 C C . LEU A 1 307 ? -13.401 12.159 -0.385 1.00 54.50 307 LEU A C 1
ATOM 2449 O O . LEU A 1 307 ? -12.500 11.767 -1.120 1.00 54.50 307 LEU A O 1
ATOM 2453 N N . ALA A 1 308 ? -14.580 11.540 -0.327 1.00 56.28 308 ALA A N 1
ATOM 2454 C CA . ALA A 1 308 ? -14.966 10.466 -1.240 1.00 56.28 308 ALA A CA 1
ATOM 2455 C C . ALA A 1 308 ? -15.015 10.983 -2.686 1.00 56.28 308 ALA A C 1
ATOM 2457 O O . ALA A 1 308 ? -14.562 10.298 -3.598 1.00 56.28 308 ALA A O 1
ATOM 2458 N N . GLY A 1 309 ? -15.462 12.228 -2.875 1.00 56.03 309 GLY A N 1
ATOM 2459 C CA . GLY A 1 309 ? -15.335 12.988 -4.112 1.00 56.03 309 GLY A CA 1
ATOM 2460 C C . GLY A 1 309 ? -13.880 13.124 -4.552 1.00 56.03 309 GLY A C 1
ATOM 2461 O O . GLY A 1 309 ? -13.587 12.814 -5.692 1.00 56.03 309 GLY A O 1
ATOM 2462 N N . ILE A 1 310 ? -12.943 13.479 -3.669 1.00 54.56 310 ILE A N 1
ATO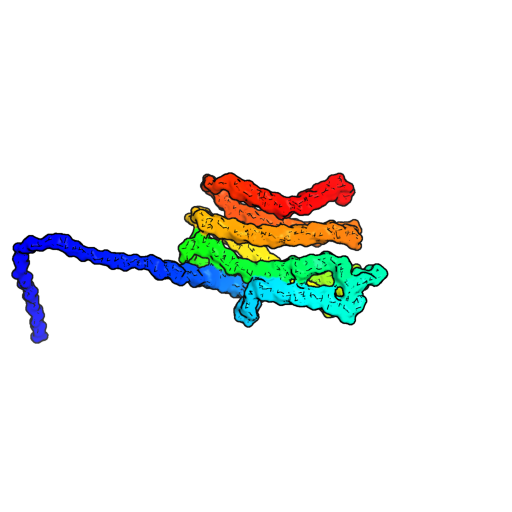M 2463 C CA . ILE A 1 310 ? -11.501 13.583 -3.980 1.00 54.56 310 ILE A CA 1
ATOM 2464 C C . ILE A 1 310 ? -10.878 12.225 -4.353 1.00 54.56 310 ILE A C 1
ATOM 2466 O O . ILE A 1 310 ? -9.986 12.178 -5.194 1.00 54.56 310 ILE A O 1
ATOM 2470 N N . VAL A 1 311 ? -11.354 11.116 -3.783 1.00 53.25 311 VAL A N 1
ATOM 2471 C CA . VAL A 1 311 ? -10.903 9.755 -4.139 1.00 53.25 311 VAL A CA 1
ATOM 2472 C C . VAL A 1 311 ? -11.545 9.259 -5.445 1.00 53.25 311 VAL A C 1
ATOM 2474 O O . VAL A 1 311 ? -10.905 8.547 -6.215 1.00 53.25 311 VAL A O 1
ATOM 2477 N N . ALA A 1 312 ? -12.780 9.672 -5.745 1.00 53.09 312 ALA A N 1
ATOM 2478 C CA . ALA A 1 312 ? -13.501 9.305 -6.966 1.00 53.09 312 ALA A CA 1
ATOM 2479 C C . ALA A 1 312 ? -13.222 10.235 -8.165 1.00 53.09 312 ALA A C 1
ATOM 2481 O O . ALA A 1 312 ? -13.345 9.803 -9.308 1.00 53.09 312 ALA A O 1
ATOM 2482 N N . LEU A 1 313 ? -12.830 11.492 -7.935 1.00 54.94 313 LEU A N 1
ATOM 2483 C CA . LEU A 1 313 ? -12.605 12.532 -8.950 1.00 54.94 313 LEU A CA 1
ATOM 2484 C C . LEU A 1 313 ? -11.492 12.200 -9.956 1.00 54.94 313 LEU A C 1
ATOM 2486 O O . LEU A 1 313 ? -11.710 12.449 -11.140 1.00 54.94 313 LEU A O 1
ATOM 2490 N N . PRO A 1 314 ? -10.349 11.599 -9.568 1.00 54.81 314 PRO A N 1
ATOM 2491 C CA . PRO A 1 314 ? -9.342 11.161 -10.533 1.00 54.81 314 PRO A CA 1
ATOM 2492 C C . PRO A 1 314 ? -9.878 10.072 -11.469 1.00 54.81 314 PRO A C 1
ATOM 2494 O O . PRO A 1 314 ? -9.477 9.996 -12.625 1.00 54.81 314 PRO A O 1
ATOM 2497 N N . LEU A 1 315 ? -10.815 9.250 -10.989 1.00 53.38 315 LEU A N 1
ATOM 2498 C CA . LEU A 1 315 ? -11.448 8.178 -11.755 1.00 53.38 315 LEU A CA 1
ATOM 2499 C C . LEU A 1 315 ? -12.570 8.711 -12.652 1.00 53.38 315 LEU A C 1
ATOM 2501 O O . LEU A 1 315 ? -12.576 8.427 -13.844 1.00 53.38 315 LEU A O 1
ATOM 2505 N N . LEU A 1 316 ? -13.478 9.529 -12.119 1.00 53.25 316 LEU A N 1
ATOM 2506 C CA . LEU A 1 316 ? -14.578 10.136 -12.874 1.00 53.25 316 LEU A CA 1
ATOM 2507 C C . LEU A 1 316 ? -14.073 11.136 -13.911 1.00 53.25 316 LEU A C 1
ATOM 2509 O O . LEU A 1 316 ? -14.490 11.062 -15.060 1.00 53.25 316 LEU A O 1
ATOM 2513 N N . GLY A 1 317 ? -13.142 12.018 -13.545 1.00 58.53 317 GLY A N 1
ATOM 2514 C CA . GLY A 1 317 ? -12.550 12.977 -14.473 1.00 58.53 317 GLY A CA 1
ATOM 2515 C C . GLY A 1 317 ? -11.813 12.295 -15.624 1.00 58.53 317 GLY A C 1
ATOM 2516 O O . GLY A 1 317 ? -11.873 12.776 -16.745 1.00 58.53 317 GLY A O 1
ATOM 2517 N N . PHE A 1 318 ? -11.175 11.147 -15.388 1.00 57.44 318 PHE A N 1
ATOM 2518 C CA . PHE A 1 318 ? -10.413 10.445 -16.421 1.00 57.44 318 PHE A CA 1
ATOM 2519 C C . PHE A 1 318 ? -11.280 9.515 -17.284 1.00 57.44 318 PHE A C 1
ATOM 2521 O O . PHE A 1 318 ? -11.165 9.523 -18.510 1.00 57.44 318 PHE A O 1
ATOM 2528 N N . VAL A 1 319 ? -12.181 8.747 -16.662 1.00 56.56 319 VAL A N 1
ATOM 2529 C CA . VAL A 1 319 ? -13.103 7.839 -17.363 1.00 56.56 319 VAL A CA 1
ATOM 2530 C C . VAL A 1 319 ? -14.130 8.630 -18.170 1.00 56.56 319 VAL A C 1
ATOM 2532 O O . VAL A 1 319 ? -14.327 8.328 -19.343 1.00 56.56 319 VAL A O 1
ATOM 2535 N N . LEU A 1 320 ? -14.741 9.676 -17.600 1.00 55.06 320 LEU A N 1
ATOM 2536 C CA . LEU A 1 320 ? -15.718 10.490 -18.330 1.00 55.06 320 LEU A CA 1
ATOM 2537 C C . LEU A 1 320 ? -15.067 11.302 -19.447 1.00 55.06 320 LEU A C 1
ATOM 2539 O O . LEU A 1 320 ? -15.658 11.402 -20.516 1.00 55.06 320 LEU A O 1
ATOM 2543 N N . LEU A 1 321 ? -13.856 11.836 -19.248 1.00 56.75 321 LEU A N 1
ATOM 2544 C CA . LEU A 1 321 ? -13.152 12.566 -20.305 1.00 56.75 321 LEU A CA 1
ATOM 2545 C C . LEU A 1 321 ? -12.805 11.647 -21.482 1.00 56.75 321 LEU A C 1
ATOM 2547 O O . LEU A 1 321 ? -12.974 12.050 -22.624 1.00 56.75 321 LEU A O 1
ATOM 2551 N N . ARG A 1 322 ? -12.378 10.400 -21.241 1.00 53.12 322 ARG A N 1
ATOM 2552 C CA . ARG A 1 322 ? -12.094 9.456 -22.335 1.00 53.12 322 ARG A CA 1
ATOM 2553 C C . ARG A 1 322 ? -13.342 8.931 -23.036 1.00 53.12 322 ARG A C 1
ATOM 2555 O O . ARG A 1 322 ? -13.360 8.914 -24.261 1.00 53.12 322 ARG A O 1
ATOM 2562 N N . VAL A 1 323 ? -14.390 8.588 -22.286 1.00 53.31 323 VAL A N 1
ATOM 2563 C CA . VAL A 1 323 ? -15.688 8.203 -22.866 1.00 53.31 323 VAL A CA 1
ATOM 2564 C C . VAL A 1 323 ? -16.269 9.355 -23.695 1.00 53.31 323 VAL A C 1
ATOM 2566 O O . VAL A 1 323 ? -16.771 9.121 -24.790 1.00 53.31 323 VAL A O 1
ATOM 2569 N N . ALA A 1 324 ? -16.141 10.602 -23.230 1.00 50.34 324 ALA A N 1
ATOM 2570 C CA . ALA A 1 324 ? -16.570 11.785 -23.977 1.00 50.34 324 ALA A CA 1
ATOM 2571 C C . ALA A 1 324 ? -15.707 12.070 -25.220 1.00 50.34 324 ALA A C 1
ATOM 2573 O O . ALA A 1 324 ? -16.212 12.619 -26.194 1.00 50.34 324 ALA A O 1
ATOM 2574 N N . LEU A 1 325 ? -14.426 11.686 -25.206 1.00 59.09 325 LEU A N 1
ATOM 2575 C CA . LEU A 1 325 ? -13.518 11.804 -26.353 1.00 59.09 325 LEU A CA 1
ATOM 2576 C C . LEU A 1 325 ? -13.625 10.629 -27.343 1.00 59.09 325 LEU A C 1
ATOM 2578 O O . LEU A 1 325 ? -12.921 10.637 -28.350 1.00 59.09 325 LEU A O 1
ATOM 2582 N N . GLY A 1 326 ? -14.489 9.638 -27.087 1.00 42.28 326 GLY A N 1
ATOM 2583 C CA . GLY A 1 326 ? -14.695 8.493 -27.979 1.00 42.28 326 GLY A CA 1
ATOM 2584 C C . GLY A 1 326 ? -13.464 7.594 -28.140 1.00 42.28 326 GLY A C 1
ATOM 2585 O O . GLY A 1 326 ? -13.304 6.983 -29.196 1.00 42.28 326 GLY A O 1
ATOM 2586 N N . MET A 1 327 ? -12.591 7.547 -27.124 1.00 45.03 327 MET A N 1
ATOM 2587 C CA . MET A 1 327 ? -11.348 6.760 -27.125 1.00 45.03 327 MET A CA 1
ATOM 2588 C C . MET A 1 327 ? -11.399 5.524 -26.238 1.00 45.03 327 MET A C 1
ATOM 2590 O O . MET A 1 327 ? -11.972 5.616 -25.127 1.00 45.03 327 MET A O 1
#

Secondary structure (DSSP, 8-state):
---------------------------TTTTHHHHHHHHHHHHHHHHHHT-HHHHIIIIIS---HHHHHHHHHHHHHIIIIIHHHHTT-SS-BTTBB-TTT-HHHHHIIIIIHHHHHHHHHHHHHHHHHHHHHHHTT---TTHHHHHT-THHHHHHHHHHHHHHHHHHHHHHHH-TTBGGGSSHHHHHHHHHHHHHHHHHHHHHHHHHHHHHHHHHHHHTT---HHHHHHHHHHHHHHHHHHHHHHHHHHHHHHHHHHHHSS--HHHHHHHHHHHHHHHHHHHHHHHHHHHTT----THHHHHHHHHHHHHHHHHHHHHHHHHHTT-